Protein AF-A0A944XNW6-F1 (afdb_monomer)

Sequence (189 aa):
MTALGDHGYTPVNCGHIPSPAVALYGFTQNIPSMMVTGSHIPDDRNGIKFNLPTGEILKVDELAIHRQSVSLPEDKFNNTGTLTGLVEVPNVSNDAHDLYVDRFVNFFPPACLSGKTIGLYEHSSVSRDCLKLILERLGASVISLGRSDQFISVDTEAIRPEDIQLAKDWAIEFDFDCIISTDGDGDRP

pLDDT: mean 94.53, std 5.13, range [72.25, 98.75]

Secondary structure (DSSP, 8-state):
-HHHHHTT----B--S--HHHHHHHHHHHT--EEEE--TTS-TT---EEEEETTEEPPHHHHHHHHT---PPPTTSB-TTSPBPS---PPPBPSHHHHHHHHHHHTTSPTTTTTT-EEEEEEET-TTHHHHHHHHHHTT-EEEEEEE-SS-----TTS--HHHHHHHHHHHHHS--SEEE---SSSS--

Nearest PDB structures (foldseek):
  4hjh-assembly1_A  TM=9.233E-01  e=6.158E-17  Brucella melitensis bv. 1 str. 16M
  4hjh-assembly2_B  TM=9.222E-01  e=9.096E-17  Brucella melitensis bv. 1 str. 16M
  7olh-assembly1_B  TM=7.650E-01  e=2.721E-06  Bacillus subtilis subsp. subtilis str. 168
  7ojr-assembly1_A  TM=7.632E-01  e=9.360E-06  Bacillus subtilis subsp. subtilis str. 168
  7o5l-assembl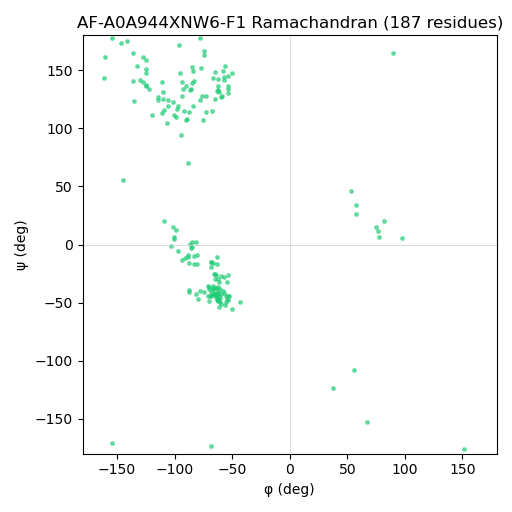y1_A  TM=5.061E-01  e=1.765E-02  Synechocystis sp. PCC 6803 substr. Kazusa

Mean predicted aligned error: 4.0 Å

Structure (mmCIF, N/CA/C/O backbone):
data_AF-A0A944XNW6-F1
#
_entry.id   AF-A0A944XNW6-F1
#
loop_
_atom_site.group_PDB
_atom_site.id
_atom_site.type_symbol
_atom_site.label_atom_id
_atom_site.label_alt_id
_atom_site.label_comp_id
_atom_site.label_asym_id
_atom_site.label_entity_id
_atom_site.label_seq_id
_atom_site.pdbx_PDB_ins_code
_atom_site.Cartn_x
_atom_site.Cartn_y
_atom_site.Cartn_z
_atom_site.occupancy
_atom_site.B_iso_or_equiv
_atom_site.auth_seq_id
_atom_site.auth_comp_id
_atom_site.auth_asym_id
_atom_site.auth_atom_id
_atom_site.pdbx_PDB_model_num
ATOM 1 N N . MET A 1 1 ? 7.183 4.589 -16.066 1.00 72.25 1 MET A N 1
ATOM 2 C CA . MET A 1 1 ? 6.413 4.275 -17.293 1.00 72.25 1 MET A CA 1
ATOM 3 C C . MET A 1 1 ? 7.278 4.302 -18.544 1.00 72.25 1 MET A C 1
ATOM 5 O O . MET A 1 1 ? 7.302 3.302 -19.243 1.00 72.25 1 MET A O 1
ATOM 9 N N . THR A 1 2 ? 8.054 5.364 -18.782 1.00 82.75 2 THR A N 1
ATOM 10 C CA . THR A 1 2 ? 8.911 5.524 -19.975 1.00 82.75 2 THR A CA 1
ATOM 11 C C . THR A 1 2 ? 9.818 4.326 -20.264 1.00 82.75 2 THR A C 1
ATOM 13 O O . THR A 1 2 ? 9.707 3.729 -21.326 1.00 82.75 2 THR A O 1
ATOM 16 N N . ALA A 1 3 ? 10.639 3.900 -19.296 1.00 87.75 3 ALA A N 1
ATOM 17 C CA . ALA A 1 3 ? 11.575 2.790 -19.498 1.00 87.75 3 ALA A CA 1
ATOM 18 C C . ALA A 1 3 ? 10.885 1.456 -19.845 1.00 87.75 3 ALA A C 1
ATOM 20 O O . ALA A 1 3 ? 11.437 0.664 -20.602 1.00 87.75 3 ALA A O 1
ATOM 21 N N . LEU A 1 4 ? 9.678 1.220 -19.315 1.00 89.56 4 LEU A N 1
ATOM 22 C CA . LEU A 1 4 ? 8.888 0.024 -19.616 1.00 89.56 4 LEU A CA 1
ATOM 23 C C . LEU A 1 4 ? 8.376 0.069 -21.061 1.00 89.56 4 LEU A C 1
ATOM 25 O O . LEU A 1 4 ? 8.582 -0.888 -21.803 1.00 89.56 4 LEU A O 1
ATOM 29 N N . GLY A 1 5 ? 7.792 1.199 -21.476 1.00 87.12 5 GLY A N 1
ATOM 30 C CA . GLY A 1 5 ? 7.311 1.395 -22.847 1.00 87.12 5 GLY A CA 1
ATOM 31 C C . GLY A 1 5 ? 8.429 1.321 -23.890 1.00 87.12 5 GLY A C 1
ATOM 32 O O . GLY A 1 5 ? 8.263 0.669 -24.917 1.00 87.12 5 GLY A O 1
ATOM 33 N N . ASP A 1 6 ? 9.598 1.892 -23.590 1.00 86.81 6 ASP A N 1
ATOM 34 C CA . ASP A 1 6 ? 10.785 1.835 -24.458 1.00 86.81 6 ASP A CA 1
ATOM 35 C C . ASP A 1 6 ? 11.269 0.399 -24.724 1.00 86.81 6 ASP A C 1
ATOM 37 O O . ASP A 1 6 ? 11.858 0.127 -25.768 1.00 86.81 6 ASP A O 1
ATOM 41 N N . HIS A 1 7 ? 11.004 -0.524 -23.796 1.00 88.81 7 HIS A N 1
ATOM 42 C CA . HIS A 1 7 ? 11.337 -1.946 -23.920 1.00 88.81 7 HIS A CA 1
ATOM 43 C C . HIS A 1 7 ? 10.143 -2.805 -24.374 1.00 88.81 7 HIS A C 1
ATOM 45 O O . HIS A 1 7 ? 10.208 -4.032 -24.312 1.00 88.81 7 HIS A O 1
ATOM 51 N N . GLY A 1 8 ? 9.051 -2.185 -24.835 1.00 92.44 8 GLY A N 1
ATOM 52 C CA . GLY A 1 8 ? 7.871 -2.884 -25.348 1.00 92.44 8 GLY A CA 1
ATOM 53 C C . GLY A 1 8 ? 6.960 -3.487 -24.275 1.00 92.44 8 GLY A C 1
ATOM 54 O O . GLY A 1 8 ? 6.068 -4.268 -24.607 1.00 92.44 8 GLY A O 1
ATOM 55 N N . TYR A 1 9 ? 7.150 -3.140 -23.000 1.00 93.88 9 TYR A N 1
ATOM 56 C CA . TYR A 1 9 ? 6.247 -3.551 -21.926 1.00 93.88 9 TYR A CA 1
ATOM 57 C C . TYR A 1 9 ? 5.042 -2.614 -21.825 1.00 93.88 9 TYR A C 1
ATOM 59 O O . TYR A 1 9 ? 5.139 -1.412 -22.069 1.00 93.88 9 TYR A O 1
ATOM 67 N N . THR A 1 10 ? 3.904 -3.161 -21.392 1.00 93.81 10 THR A N 1
ATOM 68 C CA . THR A 1 10 ? 2.698 -2.382 -21.080 1.00 93.81 10 THR A CA 1
ATOM 69 C C . THR A 1 10 ? 2.600 -2.198 -19.569 1.00 93.81 10 THR A C 1
ATOM 71 O O . THR A 1 10 ? 2.400 -3.183 -18.857 1.00 93.81 10 THR A O 1
ATOM 74 N N . PRO A 1 11 ? 2.770 -0.975 -19.049 1.00 94.31 11 PRO A N 1
ATOM 75 C CA . PRO A 1 11 ? 2.769 -0.774 -17.615 1.00 94.31 11 PRO A CA 1
ATOM 76 C C . PRO A 1 11 ? 1.342 -0.618 -17.067 1.00 94.31 11 PRO A C 1
ATOM 78 O O . PRO A 1 11 ? 0.514 0.079 -17.652 1.00 94.31 11 PRO A O 1
ATOM 81 N N . VAL A 1 12 ? 1.075 -1.227 -15.911 1.00 96.00 12 VAL A N 1
ATOM 82 C CA . VAL A 1 12 ? -0.178 -1.060 -15.158 1.00 96.00 12 VAL A CA 1
ATOM 83 C C . VAL A 1 12 ? 0.081 -0.091 -14.010 1.00 96.00 12 VAL A C 1
ATOM 85 O O . VAL A 1 12 ? 0.980 -0.311 -13.201 1.00 96.00 12 VAL A O 1
ATOM 88 N N . ASN A 1 13 ? -0.674 1.006 -13.957 1.00 96.75 13 ASN A N 1
ATOM 89 C CA . ASN A 1 13 ? -0.583 1.973 -12.869 1.00 96.75 13 ASN A CA 1
ATOM 90 C C . ASN A 1 13 ? -1.545 1.575 -11.744 1.00 96.75 13 ASN A C 1
ATOM 92 O O . ASN A 1 13 ? -2.751 1.730 -11.902 1.00 96.75 13 ASN A O 1
ATOM 96 N N . CYS A 1 14 ? -1.027 1.093 -10.616 1.00 97.12 14 CYS A N 1
ATOM 97 C CA . CYS A 1 14 ? -1.847 0.694 -9.466 1.00 97.12 14 CYS A CA 1
ATOM 98 C C . CYS A 1 14 ? -2.172 1.852 -8.499 1.00 97.12 14 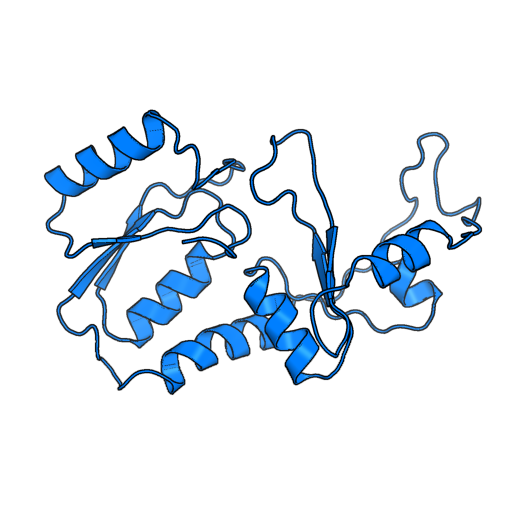CYS A C 1
ATOM 100 O O . CYS A 1 14 ? -2.835 1.632 -7.490 1.00 97.12 14 CYS A O 1
ATOM 102 N N . GLY A 1 15 ? -1.709 3.077 -8.777 1.00 96.12 15 GLY A N 1
ATOM 103 C CA . GLY A 1 15 ? -1.926 4.233 -7.903 1.00 96.12 15 GLY A CA 1
ATOM 104 C C . GLY A 1 15 ? -1.194 4.134 -6.558 1.00 96.12 15 GLY A C 1
ATOM 105 O O . GLY A 1 15 ? -0.140 3.509 -6.455 1.00 96.12 15 GLY A O 1
ATOM 106 N N . HIS A 1 16 ? -1.745 4.786 -5.530 1.00 95.81 16 HIS A N 1
ATOM 107 C CA . HIS A 1 16 ? -1.212 4.762 -4.164 1.00 95.81 16 HIS A CA 1
ATOM 108 C C . HIS A 1 16 ? -1.907 3.666 -3.353 1.00 95.81 16 HIS A C 1
ATOM 110 O O . HIS A 1 16 ? -2.980 3.891 -2.796 1.00 95.81 16 HIS A O 1
ATOM 116 N N . ILE A 1 17 ? -1.297 2.484 -3.313 1.00 97.62 17 ILE A N 1
ATOM 117 C CA . ILE A 1 17 ? -1.780 1.320 -2.562 1.00 97.62 17 ILE A CA 1
ATOM 118 C C . ILE A 1 17 ? -0.608 0.645 -1.830 1.00 97.62 17 ILE A C 1
ATOM 120 O O . ILE A 1 17 ? 0.547 0.918 -2.171 1.00 97.62 17 ILE A O 1
ATOM 124 N N . PRO A 1 18 ? -0.866 -0.243 -0.853 1.00 98.00 18 PRO A N 1
ATOM 125 C CA . PRO A 1 18 ? 0.192 -0.935 -0.117 1.00 98.00 18 PRO A CA 1
ATOM 126 C C . PRO A 1 18 ? 1.150 -1.723 -1.011 1.00 98.00 18 PRO A C 1
ATOM 128 O O . PRO A 1 18 ? 0.724 -2.387 -1.959 1.00 98.00 18 PRO A O 1
ATOM 131 N N . SER A 1 19 ? 2.432 -1.749 -0.645 1.00 97.88 19 SER A N 1
ATOM 132 C CA . SER A 1 19 ? 3.446 -2.650 -1.211 1.00 97.88 19 SER A CA 1
ATOM 133 C C . SER A 1 19 ? 2.951 -4.092 -1.388 1.00 97.88 19 SER A C 1
ATOM 135 O O . SER A 1 19 ? 3.073 -4.629 -2.497 1.00 97.88 19 SER A O 1
ATOM 137 N N . PRO A 1 20 ? 2.334 -4.736 -0.371 1.00 97.69 20 PRO A N 1
ATOM 138 C CA . PRO A 1 20 ? 1.806 -6.089 -0.534 1.00 97.69 20 PRO A CA 1
ATOM 139 C C . PRO A 1 20 ? 0.636 -6.184 -1.526 1.00 97.69 20 PRO A C 1
ATOM 141 O O . PRO A 1 20 ? 0.447 -7.246 -2.115 1.00 97.69 20 PRO A O 1
ATOM 144 N N . ALA A 1 21 ? -0.127 -5.111 -1.762 1.00 98.31 21 ALA A N 1
ATOM 145 C CA . ALA A 1 21 ? -1.195 -5.092 -2.765 1.00 98.31 21 ALA A CA 1
ATOM 146 C C . ALA A 1 21 ? -0.625 -5.110 -4.193 1.00 98.31 21 ALA A C 1
ATOM 148 O O . ALA A 1 21 ? -1.067 -5.898 -5.032 1.00 98.31 21 ALA A O 1
ATOM 149 N N . VAL A 1 22 ? 0.415 -4.306 -4.447 1.00 98.25 22 VAL A N 1
ATOM 150 C CA . VAL A 1 22 ? 1.146 -4.300 -5.727 1.00 98.25 22 VAL A CA 1
ATOM 151 C C . VAL A 1 22 ? 1.775 -5.669 -5.999 1.00 98.25 22 VAL A C 1
ATOM 153 O O . VAL A 1 22 ? 1.625 -6.213 -7.095 1.00 98.25 22 VAL A O 1
ATOM 156 N N . ALA A 1 23 ? 2.433 -6.251 -4.991 1.00 98.19 23 ALA A N 1
ATOM 157 C CA . ALA A 1 23 ? 3.052 -7.570 -5.094 1.00 98.19 23 ALA A CA 1
ATOM 158 C C . ALA A 1 23 ? 2.015 -8.674 -5.353 1.00 98.19 23 ALA A C 1
ATOM 160 O O . ALA A 1 23 ? 2.172 -9.464 -6.283 1.00 98.19 23 ALA A O 1
ATOM 161 N N . LEU A 1 24 ? 0.919 -8.693 -4.581 1.00 98.19 24 LEU A N 1
ATOM 162 C CA . LEU A 1 24 ? -0.176 -9.652 -4.746 1.00 98.19 24 LEU A CA 1
ATOM 163 C C . LEU A 1 24 ? -0.741 -9.620 -6.167 1.00 98.19 24 LEU A C 1
ATOM 165 O O . LEU A 1 24 ? -0.965 -10.680 -6.756 1.00 98.19 24 LEU A O 1
ATOM 169 N N . TYR A 1 25 ? -0.959 -8.426 -6.718 1.00 98.44 25 TYR A N 1
ATOM 170 C CA . TYR A 1 25 ? -1.439 -8.277 -8.086 1.00 98.44 25 TYR A CA 1
ATOM 171 C C . TYR A 1 25 ? -0.431 -8.829 -9.100 1.00 98.44 25 TYR A C 1
ATOM 173 O O . TYR A 1 25 ? -0.812 -9.629 -9.954 1.00 98.44 25 TYR A O 1
ATOM 181 N N . GLY A 1 26 ? 0.857 -8.494 -8.957 1.00 98.25 26 GLY A N 1
ATOM 182 C CA . GLY A 1 26 ? 1.930 -9.033 -9.799 1.00 98.25 26 GLY A CA 1
ATOM 183 C C . GLY A 1 26 ? 1.974 -10.563 -9.800 1.00 98.25 26 GLY A C 1
ATOM 184 O O . GLY A 1 26 ? 1.932 -11.184 -10.862 1.00 98.25 26 GLY A O 1
ATOM 185 N N . PHE A 1 27 ? 1.956 -11.180 -8.615 1.00 98.19 27 PHE A N 1
ATOM 186 C CA . PHE A 1 27 ? 1.946 -12.639 -8.469 1.00 98.19 27 PHE A CA 1
ATOM 187 C C . PHE A 1 27 ? 0.689 -13.273 -9.071 1.00 98.19 27 PHE A C 1
ATOM 189 O O . PHE A 1 27 ? 0.774 -14.280 -9.768 1.00 98.19 27 PHE A O 1
ATOM 196 N N . THR A 1 28 ? -0.480 -12.667 -8.847 1.00 98.00 28 THR A N 1
ATOM 197 C CA . THR A 1 28 ? -1.764 -13.186 -9.347 1.00 98.00 28 THR A CA 1
ATOM 198 C C . THR A 1 28 ? -1.843 -13.133 -10.870 1.00 98.00 28 THR A C 1
ATOM 200 O O . THR A 1 28 ? -2.350 -14.063 -11.492 1.00 98.00 28 THR A O 1
ATOM 203 N N . GLN A 1 29 ? -1.317 -12.068 -11.479 1.00 97.88 29 GLN A N 1
ATOM 204 C CA . GLN A 1 29 ? -1.272 -11.905 -12.935 1.00 97.88 29 GLN A CA 1
ATOM 205 C C . GLN A 1 29 ? -0.045 -12.571 -13.578 1.00 97.88 29 GLN A C 1
ATOM 207 O O . GLN A 1 29 ? 0.081 -12.565 -14.802 1.00 97.88 29 GLN A O 1
ATOM 212 N N . ASN A 1 30 ? 0.856 -13.154 -12.777 1.00 97.62 30 ASN A N 1
ATOM 213 C CA . ASN A 1 30 ? 2.131 -13.715 -13.219 1.00 97.62 30 ASN A CA 1
ATOM 214 C C . ASN A 1 30 ? 2.974 -12.707 -14.037 1.00 97.62 30 ASN A C 1
ATOM 216 O O . ASN A 1 30 ? 3.529 -13.035 -15.089 1.00 97.62 30 ASN A O 1
ATOM 220 N N . ILE A 1 31 ? 3.070 -11.469 -13.542 1.00 97.62 31 ILE A N 1
ATOM 221 C CA . ILE A 1 31 ? 3.864 -10.373 -14.119 1.00 97.62 31 ILE A CA 1
ATOM 222 C C . ILE A 1 31 ? 4.835 -9.801 -13.072 1.00 97.62 31 ILE A C 1
ATOM 224 O O . ILE A 1 31 ? 4.542 -9.846 -11.876 1.00 97.62 31 ILE A O 1
ATOM 228 N N . PRO A 1 32 ? 5.993 -9.248 -13.481 1.00 97.69 32 PRO A N 1
ATOM 229 C CA . PRO A 1 32 ? 6.858 -8.534 -12.551 1.00 97.69 32 PRO A CA 1
ATOM 230 C C . PRO A 1 32 ? 6.154 -7.276 -12.031 1.00 97.69 32 PRO A C 1
ATOM 232 O O . PRO A 1 32 ? 5.386 -6.634 -12.749 1.00 97.69 32 PRO A O 1
ATOM 235 N N . SER A 1 33 ? 6.454 -6.896 -10.793 1.00 97.88 33 SER A N 1
ATOM 236 C CA . SER A 1 33 ? 5.903 -5.687 -10.176 1.00 97.88 33 SER A CA 1
ATOM 237 C C . SER A 1 33 ? 7.005 -4.877 -9.508 1.00 97.88 33 SER A C 1
ATOM 239 O O . SER A 1 33 ? 8.009 -5.437 -9.067 1.00 97.88 33 SER A O 1
ATOM 241 N N . MET A 1 34 ? 6.806 -3.570 -9.398 1.00 96.94 34 MET A N 1
ATOM 242 C CA . MET A 1 34 ? 7.706 -2.688 -8.667 1.00 96.94 34 MET A CA 1
ATOM 243 C C . MET A 1 34 ? 6.901 -1.711 -7.819 1.00 96.94 34 MET A C 1
ATOM 245 O O . MET A 1 34 ? 5.883 -1.193 -8.275 1.00 96.94 34 MET A O 1
ATOM 249 N N . MET A 1 35 ? 7.380 -1.438 -6.612 1.00 97.50 35 MET A N 1
ATOM 250 C CA . MET A 1 35 ? 6.836 -0.412 -5.731 1.00 97.50 35 MET A CA 1
ATOM 251 C C . MET A 1 35 ? 7.880 0.682 -5.545 1.00 97.50 35 MET A C 1
ATOM 253 O O . MET A 1 35 ? 9.014 0.394 -5.168 1.00 97.50 35 MET A O 1
ATOM 257 N N . VAL A 1 36 ? 7.500 1.932 -5.801 1.00 96.38 36 VAL A N 1
ATOM 258 C CA . VAL A 1 36 ? 8.360 3.094 -5.550 1.00 96.38 36 VAL A CA 1
ATOM 259 C C . VAL A 1 36 ? 8.095 3.569 -4.129 1.00 96.38 36 VAL A C 1
ATOM 261 O O . VAL A 1 36 ? 7.028 4.107 -3.849 1.00 96.38 36 VAL A O 1
ATOM 264 N N . THR A 1 37 ? 9.039 3.321 -3.225 1.00 95.62 37 THR A N 1
ATOM 265 C CA . THR A 1 37 ? 8.901 3.673 -1.813 1.00 95.62 37 THR A CA 1
ATOM 266 C C . THR A 1 37 ? 10.244 3.700 -1.088 1.00 95.62 37 THR A C 1
ATOM 268 O O . THR A 1 37 ? 11.116 2.862 -1.330 1.00 95.62 37 THR A O 1
ATOM 271 N N . GLY A 1 38 ? 10.389 4.645 -0.155 1.00 90.75 38 GLY A N 1
ATOM 272 C CA . GLY A 1 38 ? 11.439 4.638 0.863 1.00 90.75 38 GLY A CA 1
ATOM 273 C C . GLY A 1 38 ? 11.102 3.774 2.087 1.00 90.75 38 GLY A C 1
ATOM 274 O O . GLY A 1 38 ? 11.985 3.509 2.898 1.00 90.75 38 GLY A O 1
ATOM 275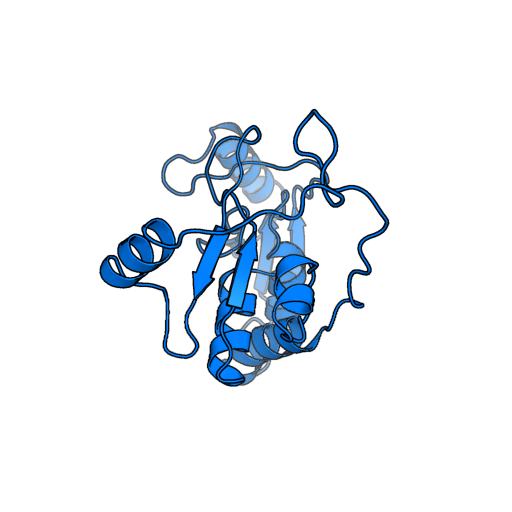 N N . SER A 1 39 ? 9.861 3.293 2.216 1.00 90.38 39 SER A N 1
ATOM 276 C CA . SER A 1 39 ? 9.356 2.575 3.395 1.00 90.38 39 SER A CA 1
ATOM 277 C C . SER A 1 39 ? 9.535 3.411 4.673 1.00 90.38 39 SER A C 1
ATOM 279 O O . SER A 1 39 ? 8.871 4.437 4.813 1.00 90.38 39 SER A O 1
ATOM 281 N N . HIS A 1 40 ? 10.463 3.039 5.552 1.00 88.44 40 HIS A N 1
ATOM 282 C CA . HIS A 1 40 ? 10.747 3.699 6.834 1.00 88.44 40 HIS A CA 1
ATOM 283 C C . HIS A 1 40 ? 11.974 4.634 6.807 1.00 88.44 40 HIS A C 1
ATOM 285 O O . HIS A 1 40 ? 12.393 5.136 7.847 1.00 88.44 40 HIS A O 1
ATOM 291 N N . ILE A 1 41 ? 12.618 4.848 5.652 1.00 85.19 41 ILE A N 1
ATOM 292 C CA . ILE A 1 41 ? 13.810 5.714 5.581 1.00 85.19 41 ILE A CA 1
ATOM 293 C C . ILE A 1 41 ? 13.431 7.211 5.687 1.00 85.19 41 ILE A C 1
ATOM 295 O O . ILE A 1 41 ? 12.251 7.557 5.566 1.00 85.19 41 ILE A O 1
ATOM 299 N N . PRO A 1 42 ? 14.407 8.115 5.917 1.00 84.88 42 PRO A N 1
ATOM 300 C CA . PRO A 1 42 ? 14.155 9.557 5.949 1.00 84.88 42 PRO A CA 1
ATOM 301 C C . PRO A 1 42 ? 13.495 10.103 4.671 1.00 84.88 42 PRO A C 1
ATOM 303 O O . PRO A 1 42 ? 13.671 9.554 3.584 1.00 84.88 42 PRO A O 1
ATOM 306 N N . ASP A 1 43 ? 12.759 11.206 4.812 1.00 85.44 43 ASP A N 1
ATOM 307 C CA . ASP A 1 43 ? 11.928 11.826 3.765 1.00 85.44 43 ASP A CA 1
ATOM 308 C C . ASP A 1 43 ? 12.719 12.452 2.600 1.00 85.44 43 ASP A C 1
ATOM 310 O O . ASP A 1 43 ? 12.164 12.697 1.528 1.00 85.44 43 ASP A O 1
ATOM 314 N N . ASP A 1 44 ? 14.027 12.651 2.773 1.00 87.69 44 ASP A N 1
ATOM 315 C CA . ASP A 1 44 ? 14.964 13.096 1.740 1.00 87.69 44 ASP A CA 1
ATOM 316 C C . ASP A 1 44 ? 15.451 11.957 0.821 1.00 87.69 44 ASP A C 1
ATOM 318 O O . ASP A 1 44 ? 16.271 12.176 -0.078 1.00 87.69 44 ASP A O 1
ATOM 322 N N . ARG A 1 45 ? 14.951 10.730 1.024 1.00 89.69 45 ARG A N 1
ATOM 323 C CA . ARG A 1 45 ? 15.316 9.527 0.265 1.00 89.69 45 ARG A CA 1
ATOM 324 C C . ARG A 1 45 ? 14.090 8.806 -0.286 1.00 89.69 45 ARG A C 1
ATOM 326 O O . ARG A 1 45 ? 12.963 8.972 0.162 1.00 89.69 45 ARG A O 1
ATOM 333 N N . ASN A 1 46 ? 14.333 7.953 -1.276 1.00 93.50 46 ASN A N 1
ATOM 334 C CA . ASN A 1 46 ? 13.330 7.058 -1.843 1.00 93.50 46 ASN A CA 1
ATOM 335 C C . ASN A 1 46 ? 14.000 5.746 -2.282 1.00 93.50 46 ASN A C 1
ATOM 337 O O . ASN A 1 46 ? 15.227 5.620 -2.248 1.00 93.50 46 ASN A O 1
ATOM 341 N N . GLY A 1 47 ? 13.205 4.771 -2.700 1.00 94.31 47 GLY A N 1
ATOM 342 C CA . GLY A 1 47 ? 13.670 3.457 -3.110 1.00 94.31 47 GLY A CA 1
ATOM 343 C C . GLY A 1 47 ? 12.714 2.786 -4.084 1.00 94.31 47 GLY A C 1
ATOM 344 O O . GLY A 1 47 ? 11.670 3.324 -4.458 1.00 94.31 47 GLY A O 1
ATOM 345 N N . ILE A 1 48 ? 13.107 1.597 -4.529 1.00 95.62 48 ILE A N 1
ATOM 346 C CA . ILE A 1 48 ? 12.279 0.740 -5.369 1.00 95.62 48 ILE A CA 1
ATOM 347 C C . ILE A 1 48 ? 12.372 -0.681 -4.822 1.00 95.62 48 ILE A C 1
ATOM 349 O O . ILE A 1 48 ? 13.468 -1.233 -4.722 1.00 95.62 48 ILE A O 1
ATOM 353 N N . LYS A 1 49 ? 11.224 -1.274 -4.495 1.00 96.31 49 LYS A N 1
ATOM 354 C CA . LYS A 1 49 ? 11.091 -2.705 -4.196 1.00 96.31 49 LYS A CA 1
ATOM 355 C C . LYS A 1 49 ? 10.698 -3.422 -5.490 1.00 96.31 49 LYS A C 1
ATOM 357 O O . LYS A 1 49 ? 9.752 -2.998 -6.155 1.00 96.31 49 LYS A O 1
ATOM 362 N N . PHE A 1 50 ? 11.421 -4.474 -5.866 1.00 97.06 50 PHE A N 1
ATOM 363 C CA . PHE A 1 50 ? 11.158 -5.252 -7.081 1.00 97.06 50 PHE A CA 1
ATOM 364 C C . PHE A 1 50 ? 10.650 -6.648 -6.730 1.00 97.06 50 PHE A C 1
ATOM 366 O O . PHE A 1 50 ? 11.203 -7.308 -5.855 1.00 97.06 50 PHE A O 1
ATOM 373 N N . ASN A 1 51 ? 9.669 -7.123 -7.492 1.00 98.00 51 ASN A N 1
ATOM 374 C CA . ASN A 1 51 ? 9.207 -8.503 -7.445 1.00 98.00 51 ASN A CA 1
ATOM 375 C C . ASN A 1 51 ? 9.263 -9.124 -8.840 1.00 98.00 51 ASN A C 1
ATOM 377 O O . ASN A 1 51 ? 8.837 -8.520 -9.830 1.00 98.00 51 ASN A O 1
ATOM 381 N N . LEU A 1 52 ? 9.747 -10.359 -8.898 1.00 97.50 52 LEU A N 1
ATOM 382 C CA . LEU A 1 52 ? 9.558 -11.258 -10.029 1.00 97.50 52 LEU A CA 1
ATOM 383 C C . LEU A 1 52 ? 8.113 -11.792 -10.023 1.00 97.50 52 LEU A C 1
ATOM 385 O O . LEU A 1 52 ? 7.464 -11.778 -8.977 1.00 97.50 52 LEU A O 1
ATOM 389 N N . PRO A 1 53 ? 7.616 -12.360 -11.139 1.00 96.94 53 PRO A N 1
ATOM 390 C CA . PRO A 1 53 ? 6.323 -13.054 -11.146 1.00 96.94 53 PRO A CA 1
ATOM 391 C C . PRO A 1 53 ? 6.193 -14.145 -10.070 1.00 96.94 53 PRO A C 1
ATOM 393 O O . PRO A 1 53 ? 5.094 -14.469 -9.633 1.00 96.94 53 PRO A O 1
ATOM 396 N N . THR A 1 54 ? 7.322 -14.716 -9.642 1.00 95.12 54 THR A N 1
ATOM 397 C CA . THR A 1 54 ? 7.396 -15.839 -8.701 1.00 95.12 54 THR A CA 1
ATOM 398 C C . THR A 1 54 ? 7.640 -15.436 -7.245 1.00 95.12 54 THR A C 1
ATOM 400 O O . THR A 1 54 ? 7.665 -16.319 -6.391 1.00 95.12 54 THR A O 1
ATOM 403 N N . GLY A 1 55 ? 7.874 -14.156 -6.942 1.00 95.00 55 GLY A N 1
ATOM 404 C CA . GLY A 1 55 ? 8.208 -13.706 -5.587 1.00 95.00 55 GLY A CA 1
ATOM 405 C C . GLY A 1 55 ? 9.080 -12.453 -5.551 1.00 95.00 55 GLY A C 1
ATOM 406 O O . GLY A 1 55 ? 9.396 -11.868 -6.587 1.00 95.00 55 GLY A O 1
ATOM 407 N N . GLU A 1 56 ? 9.490 -12.051 -4.350 1.00 95.25 56 GLU A N 1
ATOM 408 C CA . GLU A 1 56 ? 10.501 -11.004 -4.167 1.00 95.25 56 GLU A CA 1
ATOM 409 C C . GLU A 1 56 ? 11.816 -11.375 -4.864 1.00 95.25 56 GLU A C 1
ATOM 411 O O . GLU A 1 56 ? 12.168 -12.555 -4.981 1.00 95.25 56 GLU A O 1
ATOM 416 N N . ILE A 1 57 ? 12.553 -10.361 -5.324 1.00 96.62 57 ILE A N 1
ATOM 417 C CA . ILE A 1 57 ? 13.902 -10.585 -5.847 1.00 96.62 57 ILE A CA 1
ATOM 418 C C . ILE A 1 57 ? 14.822 -11.135 -4.751 1.00 96.62 57 ILE A C 1
ATOM 420 O O . ILE A 1 57 ? 14.766 -10.727 -3.591 1.00 96.62 57 ILE A O 1
ATOM 424 N N . LEU A 1 58 ? 15.714 -12.046 -5.124 1.00 96.69 58 LEU A N 1
ATOM 425 C CA . LEU A 1 58 ? 16.745 -12.564 -4.234 1.00 96.69 58 LEU A CA 1
ATOM 426 C C . LEU A 1 58 ? 18.063 -11.810 -4.437 1.00 96.69 58 LEU A C 1
ATOM 428 O O . LEU A 1 58 ? 18.261 -11.072 -5.403 1.00 96.69 58 LEU A O 1
ATOM 432 N N . LYS A 1 59 ? 19.046 -12.065 -3.565 1.00 95.88 59 LYS A N 1
ATOM 433 C CA . LYS A 1 59 ? 20.385 -11.453 -3.677 1.00 95.88 59 LYS A CA 1
ATOM 434 C C . LYS A 1 59 ? 21.083 -11.720 -5.010 1.00 95.88 59 LYS A C 1
ATOM 436 O O . LYS A 1 59 ? 21.893 -10.909 -5.452 1.00 95.88 59 LYS A O 1
ATOM 441 N N . VAL A 1 60 ? 20.776 -12.838 -5.664 1.00 96.69 60 VAL A N 1
ATOM 442 C CA . VAL A 1 60 ? 21.333 -13.155 -6.987 1.00 96.69 60 VAL A CA 1
ATOM 443 C C . VAL A 1 60 ? 20.757 -12.229 -8.062 1.00 96.69 60 VAL A C 1
ATOM 445 O O . VAL A 1 60 ? 21.487 -11.812 -8.959 1.00 96.69 60 VAL A O 1
ATOM 448 N N . ASP A 1 61 ? 19.479 -11.872 -7.933 1.00 96.69 61 ASP A N 1
ATOM 449 C CA . ASP A 1 61 ? 18.761 -10.999 -8.856 1.00 96.69 61 ASP A CA 1
ATOM 450 C C . ASP A 1 61 ? 19.205 -9.547 -8.667 1.00 96.69 61 ASP A C 1
ATOM 452 O O . ASP A 1 61 ? 19.469 -8.863 -9.651 1.00 96.69 61 ASP A O 1
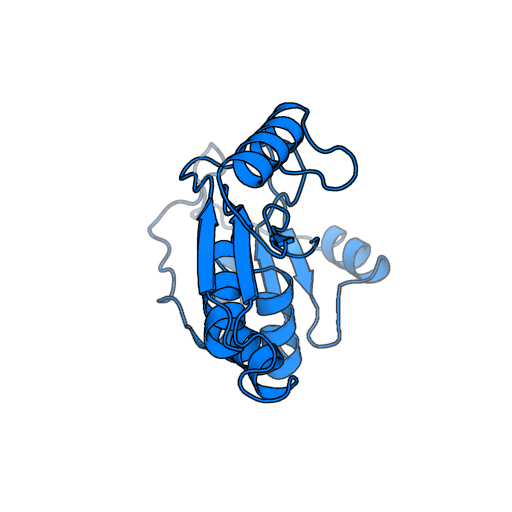ATOM 456 N N . GLU A 1 62 ? 19.405 -9.098 -7.419 1.00 96.31 62 GLU A N 1
ATOM 457 C CA . GLU A 1 62 ? 20.007 -7.787 -7.120 1.00 96.31 62 GLU A CA 1
ATOM 458 C C . GLU A 1 62 ? 21.356 -7.617 -7.838 1.00 96.31 62 GLU A C 1
ATOM 460 O O . GLU A 1 62 ? 21.600 -6.614 -8.512 1.00 96.31 62 GLU A O 1
ATOM 465 N N . LEU A 1 63 ? 22.227 -8.629 -7.747 1.00 96.12 63 LEU A N 1
ATOM 466 C CA . LEU A 1 63 ? 23.517 -8.629 -8.438 1.00 96.12 63 LEU A CA 1
ATOM 467 C C . LEU A 1 63 ? 23.355 -8.641 -9.963 1.00 96.12 63 LEU A C 1
ATOM 469 O O . LEU A 1 63 ? 24.147 -8.011 -10.665 1.00 96.12 63 LEU A O 1
ATOM 473 N N . ALA A 1 64 ? 22.360 -9.358 -10.488 1.00 95.94 64 ALA A N 1
ATOM 474 C CA . ALA A 1 64 ? 22.085 -9.416 -11.920 1.00 95.94 64 ALA A CA 1
ATOM 475 C C . ALA A 1 64 ? 21.572 -8.074 -12.466 1.00 95.94 64 ALA A C 1
ATOM 477 O O . ALA A 1 64 ? 22.026 -7.650 -13.531 1.00 95.94 64 ALA A O 1
ATOM 478 N N . ILE A 1 65 ? 20.698 -7.388 -11.720 1.00 94.56 65 ILE A N 1
ATOM 479 C CA . ILE A 1 65 ? 20.214 -6.033 -12.018 1.00 94.56 65 ILE A CA 1
ATOM 480 C C . ILE A 1 65 ? 21.387 -5.049 -11.988 1.00 94.56 65 ILE A C 1
ATOM 482 O O . ILE A 1 65 ? 21.587 -4.307 -12.945 1.00 94.56 65 ILE A O 1
ATOM 486 N N . HIS A 1 66 ? 22.225 -5.093 -10.947 1.00 94.31 66 HIS A N 1
ATOM 487 C CA . HIS A 1 66 ? 23.382 -4.198 -10.813 1.00 94.31 66 HIS A CA 1
ATOM 488 C C . HIS A 1 66 ? 24.413 -4.370 -11.942 1.00 94.31 66 HIS A C 1
ATOM 490 O O . HIS A 1 66 ? 25.141 -3.440 -12.284 1.00 94.31 66 HIS A O 1
ATOM 496 N N . ARG A 1 67 ? 24.526 -5.569 -12.519 1.00 96.12 67 ARG A N 1
ATOM 497 C CA . ARG A 1 67 ? 25.456 -5.847 -13.625 1.00 96.12 67 ARG A CA 1
ATOM 498 C C . ARG A 1 67 ? 24.934 -5.403 -14.990 1.00 96.12 67 ARG A C 1
ATOM 500 O O . ARG A 1 67 ? 25.699 -5.470 -15.952 1.00 96.12 67 ARG A O 1
ATOM 507 N N . GLN A 1 68 ? 23.671 -4.986 -15.103 1.00 93.69 68 GLN A N 1
ATOM 508 C CA . GLN A 1 68 ? 23.136 -4.499 -16.371 1.00 93.69 68 GLN A CA 1
ATOM 509 C C . GLN A 1 68 ? 23.876 -3.232 -16.807 1.00 93.69 68 GLN A C 1
ATOM 511 O O . GLN A 1 68 ? 24.043 -2.290 -16.035 1.00 93.69 68 GLN A O 1
ATOM 516 N N . SER A 1 69 ? 24.299 -3.200 -18.070 1.00 91.50 69 SER A N 1
ATOM 517 C CA . SER A 1 69 ? 24.783 -1.982 -18.715 1.00 91.50 69 SER A CA 1
ATOM 518 C C . SER A 1 69 ? 23.640 -1.402 -19.535 1.00 91.50 69 SER A C 1
ATOM 520 O O . SER A 1 69 ? 23.148 -2.050 -20.457 1.00 91.50 69 SER A O 1
ATOM 522 N N . VAL A 1 70 ? 23.191 -0.203 -19.171 1.00 86.19 70 VAL A N 1
ATOM 523 C CA . VAL A 1 70 ? 22.074 0.477 -19.831 1.00 86.19 70 VAL A CA 1
ATOM 524 C C . VAL A 1 70 ? 22.621 1.667 -20.608 1.00 86.19 70 VAL A C 1
ATOM 526 O O . VAL A 1 70 ? 23.310 2.516 -20.045 1.00 86.19 70 VAL A O 1
ATOM 529 N N . SER A 1 71 ? 22.319 1.730 -21.904 1.00 85.38 71 SER A N 1
ATOM 530 C CA . SER A 1 71 ? 22.567 2.926 -22.711 1.00 85.38 71 SER A CA 1
ATOM 531 C C . SER A 1 71 ? 21.392 3.882 -22.530 1.00 85.38 71 SER A C 1
ATOM 533 O O . SER A 1 71 ? 20.247 3.521 -22.802 1.00 85.38 71 SER A O 1
ATOM 535 N N . LEU A 1 72 ? 21.668 5.079 -22.016 1.00 81.62 72 LEU A N 1
ATOM 536 C CA . LEU A 1 72 ? 20.654 6.110 -21.827 1.00 81.62 72 LEU A CA 1
ATOM 537 C C . LEU A 1 72 ? 20.502 6.928 -23.119 1.00 81.62 72 LEU A C 1
ATOM 539 O O . LEU A 1 72 ? 21.519 7.350 -23.671 1.00 81.62 72 LEU A O 1
ATOM 543 N N . PRO A 1 73 ? 19.272 7.186 -23.596 1.00 82.44 73 PRO A N 1
ATOM 544 C CA . PRO A 1 73 ? 19.056 8.061 -24.746 1.00 82.44 73 PRO A CA 1
ATOM 545 C C . PRO A 1 73 ? 19.477 9.502 -24.425 1.00 82.44 73 PRO A C 1
ATOM 547 O O . PRO A 1 73 ? 18.992 10.079 -23.451 1.00 82.44 73 PRO A O 1
ATOM 550 N N . GLU A 1 74 ? 20.368 10.084 -25.236 1.00 80.38 74 GLU A N 1
ATOM 551 C CA . GLU A 1 74 ? 20.922 11.435 -25.018 1.00 80.38 74 GLU A CA 1
ATOM 552 C C . GLU A 1 74 ? 19.862 12.545 -25.103 1.00 80.38 74 GLU A C 1
ATOM 554 O O . GLU A 1 74 ? 20.007 13.598 -24.491 1.00 80.38 74 GLU A O 1
ATOM 559 N N . ASP A 1 75 ? 18.779 12.312 -25.842 1.00 86.56 75 ASP A N 1
ATOM 560 C CA . ASP A 1 75 ? 17.706 13.272 -26.102 1.00 86.56 75 ASP A CA 1
ATOM 561 C C . ASP A 1 75 ? 16.597 13.266 -25.037 1.00 86.56 75 ASP A C 1
ATOM 563 O O . ASP A 1 75 ? 15.812 14.215 -24.954 1.00 86.56 75 ASP A O 1
ATOM 567 N N . LYS A 1 76 ? 16.543 12.222 -24.199 1.00 86.38 76 LYS A N 1
ATOM 568 C CA . LYS A 1 76 ? 15.501 12.053 -23.173 1.00 86.38 76 LYS A CA 1
ATOM 569 C C . LYS A 1 76 ? 15.821 12.701 -21.839 1.00 86.38 76 LYS A C 1
ATOM 571 O O . LYS A 1 76 ? 14.951 12.725 -20.975 1.00 86.38 76 LYS A O 1
ATOM 576 N N . PHE A 1 77 ? 17.033 13.199 -21.631 1.00 89.62 77 PHE A N 1
ATOM 577 C CA . PHE A 1 77 ? 17.418 13.815 -20.367 1.00 89.62 77 PHE A CA 1
ATOM 578 C C . PHE A 1 77 ? 18.056 15.174 -20.611 1.00 89.62 77 PHE A C 1
ATOM 580 O O . PHE A 1 77 ? 18.801 15.372 -21.565 1.00 89.62 77 PHE A O 1
ATOM 587 N N . ASN A 1 78 ? 17.762 16.133 -19.738 1.00 88.88 78 ASN A N 1
ATOM 588 C CA . ASN A 1 78 ? 18.453 17.414 -19.751 1.00 88.88 78 ASN A CA 1
ATOM 589 C C . ASN A 1 78 ? 19.842 17.285 -19.091 1.00 88.88 78 ASN A C 1
ATOM 591 O O . ASN A 1 78 ? 20.203 16.253 -18.525 1.00 88.88 78 ASN A O 1
ATOM 595 N N . ASN A 1 79 ? 20.600 18.382 -19.077 1.00 87.31 79 ASN A N 1
ATOM 596 C CA . ASN A 1 79 ? 21.951 18.423 -18.503 1.00 87.31 79 ASN A CA 1
ATOM 597 C C . ASN A 1 79 ? 22.005 18.156 -16.983 1.00 87.31 79 ASN A C 1
ATOM 599 O O . ASN A 1 79 ? 23.094 17.989 -16.440 1.00 87.31 79 ASN A O 1
ATOM 603 N N . THR A 1 80 ? 20.861 18.137 -16.288 1.00 88.06 80 THR A N 1
ATOM 604 C CA . THR A 1 80 ? 20.751 17.793 -14.860 1.00 88.06 80 THR A CA 1
ATOM 605 C C . THR A 1 80 ? 20.264 16.359 -14.635 1.00 88.06 80 THR A C 1
ATOM 607 O O . THR A 1 80 ? 19.994 15.985 -13.497 1.00 88.06 80 THR A O 1
ATOM 610 N N . GLY A 1 81 ? 20.128 15.551 -15.694 1.00 84.56 81 GLY A N 1
ATOM 611 C CA . GLY A 1 81 ? 19.648 14.169 -15.613 1.00 84.56 81 GLY A CA 1
ATOM 612 C C . GLY A 1 81 ? 18.138 14.042 -15.391 1.00 84.56 81 GLY A C 1
ATOM 613 O O . GLY A 1 81 ? 17.655 12.973 -15.028 1.00 84.56 81 GLY A O 1
ATOM 614 N N . THR A 1 82 ? 17.374 15.115 -15.590 1.00 87.44 82 THR A N 1
ATOM 615 C CA . THR A 1 82 ? 15.911 15.098 -15.497 1.00 87.44 82 THR A CA 1
ATOM 616 C C . THR A 1 82 ? 15.319 14.677 -16.831 1.00 87.44 82 THR A C 1
ATOM 618 O O . THR A 1 82 ? 15.718 15.198 -17.873 1.00 87.44 82 THR A O 1
ATOM 621 N N . LEU A 1 83 ? 14.354 13.757 -16.792 1.00 88.06 83 LEU A N 1
ATOM 622 C CA . LEU A 1 83 ? 13.648 13.300 -17.982 1.00 88.06 83 LEU A CA 1
ATOM 623 C C . LEU A 1 83 ? 12.947 14.483 -18.675 1.00 88.06 83 LEU A C 1
ATOM 625 O O . LEU A 1 83 ? 12.212 15.240 -18.038 1.00 88.06 83 LEU A O 1
ATOM 629 N N . THR A 1 84 ? 13.194 14.646 -19.970 1.00 85.56 84 THR A N 1
ATOM 630 C CA . THR A 1 84 ? 12.598 15.668 -20.831 1.00 85.56 84 THR A CA 1
ATOM 631 C C . THR A 1 84 ? 11.379 15.099 -21.557 1.00 85.56 84 THR A C 1
ATOM 633 O O . THR A 1 84 ? 11.320 13.920 -21.901 1.00 85.56 84 THR A O 1
ATOM 636 N N . GLY A 1 85 ? 10.387 15.956 -21.804 1.00 80.75 85 GLY A N 1
ATOM 637 C CA . GLY A 1 85 ? 9.140 15.567 -22.462 1.00 80.75 85 GLY A CA 1
ATOM 638 C C . GLY A 1 85 ? 8.047 15.106 -21.496 1.00 80.75 85 GLY A C 1
ATOM 639 O O . GLY A 1 85 ? 8.273 14.862 -20.312 1.00 80.75 85 GLY A O 1
ATOM 640 N N . LEU A 1 86 ? 6.821 15.044 -22.014 1.00 73.94 86 LEU A N 1
ATOM 641 C CA . LEU A 1 86 ? 5.671 14.556 -21.262 1.00 73.94 86 LEU A CA 1
A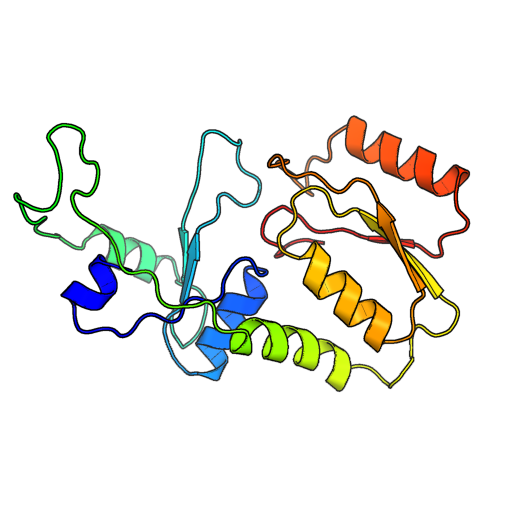TOM 642 C C . LEU A 1 86 ? 5.735 13.032 -21.179 1.00 73.94 86 LEU A C 1
ATOM 644 O O . LEU A 1 86 ? 5.855 12.350 -22.195 1.00 73.94 86 LEU A O 1
ATOM 648 N N . VAL A 1 87 ? 5.626 12.504 -19.964 1.00 77.88 87 VAL A N 1
ATOM 649 C CA . VAL A 1 87 ? 5.426 11.074 -19.740 1.00 77.88 87 VAL A CA 1
ATOM 650 C C . VAL A 1 87 ? 3.934 10.827 -19.661 1.00 77.88 87 VAL A C 1
ATOM 652 O O . VAL A 1 87 ? 3.285 11.282 -18.720 1.00 77.88 87 VAL A O 1
ATOM 655 N N . GLU A 1 88 ? 3.390 10.083 -20.619 1.00 82.38 88 GLU A N 1
ATOM 656 C CA . GLU A 1 88 ? 2.055 9.527 -20.442 1.00 82.38 88 GLU A CA 1
ATOM 657 C C . GLU A 1 88 ? 2.105 8.479 -19.330 1.00 82.38 88 GLU A C 1
ATOM 659 O O . GLU A 1 88 ? 2.784 7.450 -19.414 1.00 82.38 88 GLU A O 1
ATOM 664 N N . VAL A 1 89 ? 1.402 8.782 -18.245 1.00 85.06 89 VAL A N 1
ATOM 665 C CA . VAL A 1 89 ? 1.143 7.837 -17.170 1.00 85.06 89 VAL A CA 1
ATOM 666 C C . VAL A 1 89 ? -0.242 7.252 -17.438 1.00 85.06 89 VAL A C 1
ATOM 668 O O . VAL A 1 89 ? -1.206 8.016 -17.487 1.00 85.06 89 VAL A O 1
ATOM 671 N N . PRO A 1 90 ? -0.371 5.927 -17.631 1.00 91.44 90 PRO A N 1
ATOM 672 C CA . PRO A 1 90 ? -1.664 5.268 -17.708 1.00 91.44 90 PRO A CA 1
ATOM 673 C C . PRO A 1 90 ? -2.563 5.650 -16.539 1.00 91.44 90 PRO A C 1
ATOM 675 O O . PRO A 1 90 ? -2.092 5.850 -15.414 1.00 91.44 90 PRO A O 1
ATOM 678 N N . ASN A 1 91 ? -3.865 5.692 -16.808 1.00 95.56 91 ASN A N 1
ATOM 679 C CA . ASN A 1 91 ? -4.864 5.855 -15.762 1.00 95.56 91 ASN A CA 1
ATOM 680 C C . ASN A 1 91 ? -4.669 4.793 -14.677 1.00 95.56 91 ASN A C 1
ATOM 682 O O . ASN A 1 91 ? -4.290 3.656 -14.969 1.00 95.56 91 ASN A O 1
ATOM 686 N N . VAL A 1 92 ? -4.933 5.183 -13.432 1.00 97.00 92 VAL A N 1
ATOM 687 C CA . VAL A 1 92 ? -4.911 4.252 -12.305 1.00 97.00 92 VAL A CA 1
ATOM 688 C C . VAL A 1 92 ? -5.936 3.145 -12.560 1.00 97.00 92 VAL A C 1
ATOM 690 O O . VAL A 1 92 ? -7.099 3.436 -12.840 1.00 97.00 92 VAL A O 1
ATOM 693 N N . SER A 1 93 ? -5.495 1.891 -12.476 1.00 97.56 93 SER A N 1
ATOM 694 C CA . SER A 1 93 ? -6.374 0.728 -12.384 1.00 97.56 93 SER A CA 1
ATOM 695 C C . SER A 1 93 ? -6.605 0.382 -10.916 1.00 97.56 93 SER A C 1
ATOM 697 O O . SER A 1 93 ? -5.656 0.297 -10.135 1.00 97.56 93 SER A O 1
ATOM 699 N N . ASN A 1 94 ? -7.866 0.133 -10.566 1.00 97.75 94 ASN A N 1
ATOM 700 C CA . ASN A 1 94 ? -8.254 -0.322 -9.234 1.00 97.75 94 ASN A CA 1
ATOM 701 C C . ASN A 1 94 ? -8.133 -1.845 -9.064 1.00 97.75 94 ASN A C 1
ATOM 703 O O . ASN A 1 94 ? -8.334 -2.333 -7.961 1.00 97.75 94 ASN A O 1
ATOM 707 N N . ASP A 1 95 ? -7.754 -2.606 -10.097 1.00 98.19 95 ASP A N 1
ATOM 708 C CA . ASP A 1 95 ? -7.750 -4.077 -10.028 1.00 98.19 95 ASP A CA 1
ATOM 709 C C . ASP A 1 95 ? -6.860 -4.613 -8.891 1.00 98.19 95 ASP A C 1
ATOM 711 O O . ASP A 1 95 ? -7.227 -5.554 -8.189 1.00 98.19 95 ASP A O 1
ATOM 715 N N . ALA A 1 96 ? -5.693 -3.995 -8.674 1.00 98.19 96 ALA A N 1
ATOM 716 C CA . ALA A 1 96 ? -4.782 -4.363 -7.589 1.00 98.19 96 ALA A CA 1
ATOM 717 C C . ALA A 1 96 ? -5.335 -3.992 -6.203 1.00 98.19 96 ALA A C 1
ATOM 719 O O . ALA A 1 96 ? -5.182 -4.759 -5.252 1.00 98.19 96 ALA A O 1
ATOM 720 N N . HIS A 1 97 ? -5.993 -2.833 -6.103 1.00 98.38 97 HIS A N 1
ATOM 721 C CA . HIS A 1 97 ? -6.684 -2.389 -4.894 1.00 98.38 97 HIS A CA 1
ATOM 722 C C . HIS A 1 97 ? -7.805 -3.367 -4.525 1.00 98.38 97 HIS A C 1
ATOM 724 O O . HIS A 1 97 ? -7.830 -3.902 -3.417 1.00 98.38 97 HIS A O 1
ATOM 730 N N . ASP A 1 98 ? -8.697 -3.645 -5.474 1.00 98.50 98 ASP A N 1
ATOM 731 C CA . ASP A 1 98 ? -9.887 -4.461 -5.253 1.00 98.50 98 ASP A CA 1
ATOM 732 C C . ASP A 1 98 ? -9.502 -5.904 -4.925 1.00 98.50 98 ASP A C 1
ATOM 734 O O . ASP A 1 98 ? -10.007 -6.467 -3.954 1.00 98.50 98 ASP A O 1
ATOM 738 N N . LEU A 1 99 ? -8.518 -6.468 -5.638 1.00 98.56 99 LEU A N 1
ATOM 739 C CA . LEU A 1 99 ? -7.958 -7.785 -5.329 1.00 98.56 99 LEU A CA 1
ATOM 740 C C . LEU A 1 99 ? -7.404 -7.856 -3.899 1.00 98.56 99 LEU A C 1
ATOM 742 O O . LEU A 1 99 ? -7.586 -8.864 -3.209 1.00 98.56 99 LEU A O 1
ATOM 746 N N . TYR A 1 100 ? -6.715 -6.806 -3.450 1.00 98.50 100 TYR A N 1
ATOM 747 C CA . TYR A 1 100 ? -6.157 -6.755 -2.104 1.00 98.50 100 TYR A CA 1
ATOM 748 C C . TYR A 1 100 ? -7.248 -6.657 -1.037 1.00 98.50 100 TYR A C 1
ATOM 750 O O . TYR A 1 100 ? -7.204 -7.407 -0.067 1.00 98.50 100 TYR A O 1
ATOM 758 N N . VAL A 1 101 ? -8.261 -5.808 -1.228 1.00 98.56 101 VAL A N 1
ATOM 759 C CA . VAL A 1 101 ? -9.410 -5.703 -0.312 1.00 98.56 101 VAL A CA 1
ATOM 760 C C . VAL A 1 101 ? -10.165 -7.031 -0.234 1.00 98.56 101 VAL A C 1
ATOM 762 O O . VAL A 1 101 ? -10.410 -7.555 0.857 1.00 98.56 101 VAL A O 1
ATOM 765 N N . ASP A 1 102 ? -10.487 -7.611 -1.388 1.00 98.50 102 ASP A N 1
ATOM 766 C CA . ASP A 1 102 ? -11.248 -8.853 -1.484 1.00 98.50 102 ASP A CA 1
ATOM 767 C C . ASP A 1 102 ? -10.491 -10.043 -0.888 1.00 98.50 102 ASP A C 1
ATOM 769 O O . ASP A 1 102 ? -11.121 -10.938 -0.323 1.00 98.50 102 ASP A O 1
ATOM 773 N N . ARG A 1 103 ? -9.151 -10.048 -0.919 1.00 98.19 103 ARG A N 1
ATOM 774 C CA . ARG A 1 103 ? -8.343 -11.065 -0.227 1.00 98.19 103 ARG A CA 1
ATOM 775 C C . ARG A 1 103 ? -8.699 -11.168 1.256 1.00 98.19 103 ARG A C 1
ATOM 777 O O . ARG A 1 103 ? -8.809 -12.282 1.761 1.00 98.19 103 ARG A O 1
ATOM 784 N N . PHE A 1 104 ? -8.859 -10.044 1.956 1.00 98.38 104 PHE A N 1
ATOM 785 C CA . PHE A 1 104 ? -9.198 -10.055 3.383 1.00 98.38 104 PHE A CA 1
ATOM 786 C C . PHE A 1 104 ? -10.687 -10.305 3.599 1.00 98.38 104 PHE A C 1
ATOM 788 O O . PHE A 1 104 ? -11.054 -11.162 4.403 1.00 98.38 104 PHE A O 1
ATOM 795 N N . VAL A 1 105 ? -11.542 -9.599 2.854 1.00 98.38 105 VAL A N 1
ATOM 796 C CA . VAL A 1 105 ? -13.001 -9.687 3.014 1.00 98.38 105 VAL A CA 1
ATOM 797 C C . VAL A 1 105 ? -13.523 -11.095 2.718 1.00 98.38 105 VAL A C 1
ATOM 799 O O . VAL A 1 105 ? -14.415 -11.565 3.416 1.00 98.38 105 VAL A O 1
ATOM 802 N N . ASN A 1 106 ? -12.947 -11.794 1.736 1.00 98.19 106 ASN A N 1
ATOM 803 C CA . ASN A 1 106 ? -13.355 -13.158 1.389 1.00 98.19 106 ASN A CA 1
ATOM 804 C C . ASN A 1 106 ? -12.702 -14.235 2.268 1.00 98.19 106 ASN A C 1
ATOM 806 O O . ASN A 1 106 ? -13.162 -15.376 2.270 1.00 98.19 106 ASN A O 1
ATOM 810 N N . PHE A 1 107 ? -11.623 -13.908 2.985 1.00 98.44 107 PHE A N 1
ATOM 811 C CA . PHE A 1 107 ? -10.961 -14.848 3.889 1.00 98.44 107 PHE A CA 1
ATOM 812 C C . PHE A 1 107 ? -11.674 -14.944 5.242 1.00 98.44 107 PHE A C 1
ATOM 814 O O . PHE A 1 107 ? -11.839 -16.041 5.778 1.00 98.44 107 PHE A O 1
ATOM 821 N N . PHE A 1 108 ? -12.090 -13.809 5.807 1.00 98.38 108 PHE A N 1
ATOM 822 C CA . PHE A 1 108 ? -12.749 -13.776 7.110 1.00 98.38 108 PHE A CA 1
ATOM 823 C C . PHE A 1 108 ? -14.261 -14.035 7.012 1.00 98.38 108 PHE A C 1
ATOM 825 O O . PHE A 1 108 ? -14.882 -13.721 5.996 1.00 98.38 108 PHE A O 1
ATOM 832 N N . PRO A 1 109 ? -14.896 -14.569 8.077 1.00 98.25 109 PRO A N 1
ATOM 833 C CA . PRO A 1 109 ? -16.349 -14.656 8.134 1.00 98.25 109 PRO A CA 1
ATOM 834 C C . PRO A 1 109 ? -16.997 -13.271 7.970 1.00 98.25 109 PRO A C 1
ATOM 836 O O . PRO A 1 109 ? -16.492 -12.299 8.540 1.00 98.25 109 PRO A O 1
ATOM 839 N N . PRO A 1 110 ? -18.134 -13.167 7.259 1.00 97.12 110 PRO A N 1
ATOM 840 C CA . PRO A 1 110 ? -18.840 -11.902 7.108 1.00 97.12 110 PRO A CA 1
ATOM 841 C C . PRO A 1 110 ? -19.152 -11.254 8.458 1.00 97.12 110 PRO A C 1
ATOM 843 O O . PRO A 1 110 ? -19.611 -11.926 9.383 1.00 97.12 110 PRO A O 1
ATOM 846 N N . ALA A 1 111 ? -18.940 -9.939 8.543 1.00 97.44 111 ALA A N 1
ATOM 847 C CA . ALA A 1 111 ? -19.266 -9.125 9.711 1.00 97.44 111 ALA A CA 1
ATOM 848 C C . ALA A 1 111 ? -18.592 -9.585 11.029 1.00 97.44 111 ALA A C 1
ATOM 850 O O . ALA A 1 111 ? -19.121 -9.333 12.116 1.00 97.44 111 ALA A O 1
ATOM 851 N N . CYS A 1 112 ? -17.435 -10.256 10.959 1.00 98.50 112 CYS A N 1
ATOM 852 C CA . CYS A 1 112 ? -16.719 -10.779 12.129 1.00 98.50 112 CYS A CA 1
ATOM 853 C C . CYS A 1 112 ? -16.233 -9.700 13.114 1.00 98.50 112 CYS A C 1
ATOM 855 O O . CYS A 1 112 ? -15.936 -10.024 14.263 1.00 98.50 112 CYS A O 1
ATOM 857 N N . LEU A 1 113 ? -16.189 -8.434 12.692 1.00 98.62 113 LEU A N 1
ATOM 858 C CA . LEU A 1 113 ? -15.851 -7.279 13.523 1.00 98.62 113 LEU A CA 1
ATOM 859 C C . LEU A 1 113 ? -17.089 -6.479 13.966 1.00 98.62 113 LEU A C 1
ATOM 861 O O . LEU A 1 113 ? -16.956 -5.353 14.437 1.00 98.62 113 LEU A O 1
ATOM 865 N N . SER A 1 114 ? -18.296 -7.040 13.835 1.00 98.56 114 SER A N 1
ATOM 866 C CA . SER A 1 114 ? -19.531 -6.375 14.273 1.00 98.56 114 SER A CA 1
ATOM 867 C C . SER A 1 114 ? -19.459 -5.938 15.733 1.00 98.56 114 SER A C 1
ATOM 869 O O . SER A 1 114 ? -19.136 -6.728 16.621 1.00 98.56 114 SER A O 1
ATOM 871 N N . GLY A 1 115 ? -19.815 -4.678 15.978 1.00 98.19 115 GLY A N 1
ATOM 872 C CA . GLY A 1 115 ? -19.789 -4.080 17.313 1.00 98.19 115 GLY A CA 1
ATOM 873 C C . GLY A 1 115 ? -18.395 -3.676 17.793 1.00 98.19 115 GLY A C 1
ATOM 874 O O . GLY A 1 115 ? -18.272 -3.287 18.949 1.00 98.19 115 GLY A O 1
ATOM 875 N N . LYS A 1 116 ? -17.367 -3.763 16.936 1.00 98.56 116 LYS A N 1
ATOM 876 C CA . LYS A 1 116 ? -16.029 -3.244 17.223 1.00 98.56 116 LYS A CA 1
ATOM 877 C C . LYS A 1 116 ? -15.878 -1.805 16.762 1.00 98.56 116 LYS A C 1
ATOM 879 O O . LYS A 1 116 ? -16.270 -1.479 15.642 1.00 98.56 116 LYS A O 1
ATOM 884 N N . THR A 1 117 ? -15.265 -0.978 17.601 1.00 98.56 117 THR A N 1
ATOM 885 C CA . THR A 1 117 ? -14.865 0.389 17.256 1.00 98.56 117 THR A CA 1
ATOM 886 C C . THR A 1 117 ? -13.348 0.444 17.161 1.00 98.56 117 THR A C 1
ATOM 888 O O . THR A 1 117 ? -12.652 0.231 18.152 1.00 98.56 117 THR A O 1
ATOM 891 N N . ILE A 1 118 ? -12.829 0.716 15.966 1.00 98.75 118 ILE A N 1
ATOM 892 C CA . ILE A 1 118 ? -11.393 0.690 15.676 1.00 98.75 118 ILE A CA 1
ATOM 893 C C . ILE A 1 118 ? -10.928 2.103 15.331 1.00 98.75 118 ILE A C 1
ATOM 895 O O . ILE A 1 118 ? -11.445 2.724 14.401 1.00 98.75 118 ILE A O 1
ATOM 899 N N . GLY A 1 119 ? -9.928 2.596 16.058 1.00 98.62 119 GLY A N 1
ATOM 900 C CA . GLY A 1 119 ? -9.186 3.789 15.671 1.00 98.62 119 GLY A CA 1
ATOM 901 C C . GLY A 1 119 ? -8.178 3.439 14.578 1.00 98.62 119 GLY A C 1
ATOM 902 O O . GLY A 1 119 ? -7.346 2.555 14.763 1.00 98.62 119 GLY A O 1
ATOM 903 N N . LEU A 1 120 ? -8.227 4.116 13.437 1.00 98.62 120 LEU A N 1
ATOM 904 C CA . LEU A 1 120 ? -7.251 3.951 12.365 1.00 98.62 120 LEU A CA 1
ATOM 905 C C . LEU A 1 120 ? -6.343 5.177 12.331 1.00 98.62 120 LEU A C 1
ATOM 907 O O . LEU A 1 120 ? -6.762 6.235 11.865 1.00 98.62 120 LEU A O 1
ATOM 911 N N . TYR A 1 121 ? -5.108 5.042 12.817 1.00 98.31 121 TYR A N 1
ATOM 912 C CA . TYR A 1 121 ? -4.100 6.086 12.657 1.00 98.31 121 TYR A CA 1
ATOM 913 C C . TYR A 1 121 ? -3.592 6.077 11.217 1.00 98.31 121 TYR A C 1
ATOM 915 O O . TYR A 1 121 ? -2.881 5.165 10.800 1.00 98.31 121 TYR A O 1
ATOM 923 N N . GLU A 1 122 ? -4.000 7.080 10.447 1.00 98.25 122 GLU A N 1
ATOM 924 C CA . GLU A 1 122 ? -3.799 7.101 9.002 1.00 98.25 122 GLU A CA 1
ATOM 925 C C . GLU A 1 122 ? -2.457 7.700 8.586 1.00 98.25 122 GLU A C 1
ATOM 927 O O . GLU A 1 122 ? -1.871 7.223 7.614 1.00 98.25 122 GLU A O 1
ATOM 932 N N . HIS A 1 123 ? -2.012 8.765 9.275 1.00 96.50 123 HIS A N 1
ATOM 933 C CA . HIS A 1 123 ? -0.857 9.592 8.895 1.00 96.50 123 HIS A CA 1
ATOM 934 C C . HIS A 1 123 ? -0.772 9.769 7.372 1.00 96.50 123 HIS A C 1
ATOM 936 O O . HIS A 1 123 ? -1.740 10.223 6.750 1.00 96.50 123 HIS A O 1
ATOM 942 N N . SER A 1 124 ? 0.347 9.398 6.762 1.00 96.69 124 SER A N 1
ATOM 943 C CA . SER A 1 124 ? 0.552 9.350 5.318 1.00 96.69 124 SER A CA 1
ATOM 944 C C . SER A 1 124 ? 0.653 7.923 4.775 1.00 96.69 124 SER A C 1
ATOM 946 O O . SER A 1 124 ? 1.224 7.734 3.702 1.00 96.69 124 SER A O 1
ATOM 948 N N . SER A 1 125 ? 0.154 6.916 5.496 1.00 97.44 125 SER A N 1
ATOM 949 C CA . SER A 1 125 ? 0.209 5.539 5.016 1.00 97.44 125 SER A CA 1
ATOM 950 C C . SER A 1 125 ? -0.591 5.379 3.728 1.00 97.44 125 SER A C 1
ATOM 952 O O . SER A 1 125 ? -1.745 5.805 3.643 1.00 97.44 125 SER A O 1
ATOM 954 N N . VAL A 1 126 ? -0.031 4.668 2.752 1.00 97.12 126 VAL A N 1
ATOM 955 C CA . VAL A 1 126 ? -0.781 4.246 1.558 1.00 97.12 126 VAL A CA 1
ATOM 956 C C . VAL A 1 126 ? -1.859 3.196 1.872 1.00 97.12 126 VAL A C 1
ATOM 958 O O . VAL A 1 126 ? -2.756 2.975 1.062 1.00 97.12 126 VAL A O 1
ATOM 961 N N . SER A 1 127 ? -1.819 2.566 3.053 1.00 97.38 127 SER A N 1
ATOM 962 C CA . SER A 1 127 ? -2.818 1.586 3.501 1.00 97.38 127 SER A CA 1
ATOM 963 C C . SER A 1 127 ? -4.089 2.208 4.054 1.00 97.38 127 SER A C 1
ATOM 965 O O . SER A 1 127 ? -5.082 1.495 4.177 1.00 97.38 127 SER A O 1
ATOM 967 N N . ARG A 1 128 ? -4.080 3.499 4.412 1.00 97.50 128 ARG A N 1
ATOM 968 C CA . ARG A 1 128 ? -5.153 4.134 5.197 1.00 97.50 128 ARG A CA 1
ATOM 969 C C . ARG A 1 128 ? -6.549 3.929 4.605 1.00 97.50 128 ARG A C 1
ATOM 971 O O . ARG A 1 128 ? -7.472 3.544 5.315 1.00 97.50 128 ARG A O 1
ATOM 978 N N . ASP A 1 129 ? -6.690 4.091 3.294 1.00 97.25 129 ASP A N 1
ATOM 979 C CA . ASP A 1 129 ? -7.989 3.962 2.630 1.00 97.25 129 ASP A CA 1
ATOM 980 C C . ASP A 1 129 ? -8.380 2.480 2.440 1.00 97.25 129 ASP A C 1
ATOM 982 O O . ASP A 1 129 ? -9.519 2.098 2.714 1.00 97.25 129 ASP A O 1
ATOM 986 N N . CYS A 1 130 ? -7.420 1.615 2.078 1.00 96.88 130 CYS A N 1
ATOM 987 C CA . CYS A 1 130 ? -7.637 0.166 1.953 1.00 96.88 130 CYS A CA 1
ATOM 988 C C . CYS A 1 130 ? -8.045 -0.474 3.287 1.00 96.88 130 CYS A C 1
ATOM 990 O O . CYS A 1 130 ? -9.005 -1.239 3.341 1.00 96.88 130 CYS A O 1
ATOM 992 N N . LEU A 1 131 ? -7.322 -0.173 4.370 1.00 97.75 131 LEU A N 1
ATOM 993 C CA . LEU A 1 131 ? -7.574 -0.744 5.692 1.00 97.75 131 LEU A CA 1
ATOM 994 C C . LEU A 1 131 ? -8.919 -0.307 6.241 1.00 97.75 131 LEU A C 1
ATOM 996 O O . LEU A 1 131 ? -9.654 -1.149 6.755 1.00 97.75 131 LEU A O 1
ATOM 1000 N N . LYS A 1 132 ? -9.269 0.973 6.083 1.00 98.56 132 LYS A N 1
ATOM 1001 C CA . LYS A 1 132 ? -10.591 1.461 6.466 1.00 98.56 132 LYS A CA 1
ATOM 1002 C C . LYS A 1 132 ? -11.689 0.667 5.766 1.00 98.56 132 LYS A C 1
ATOM 1004 O O . LYS A 1 132 ? -12.546 0.099 6.437 1.00 98.56 132 LYS A O 1
ATOM 1009 N N . LEU A 1 133 ? -11.601 0.541 4.440 1.00 98.50 133 LEU A N 1
ATOM 1010 C CA . LEU A 1 133 ? -12.582 -0.198 3.649 1.00 98.50 133 LEU A CA 1
ATOM 1011 C C . LEU A 1 133 ? -12.660 -1.681 4.047 1.00 98.50 133 LEU A C 1
ATOM 1013 O O . LEU A 1 133 ? -13.758 -2.219 4.182 1.00 98.50 133 LEU A O 1
ATOM 1017 N N . ILE A 1 134 ? -11.520 -2.349 4.249 1.00 98.56 134 ILE A N 1
ATOM 1018 C CA . ILE A 1 134 ? -11.473 -3.757 4.676 1.00 98.56 134 ILE A CA 1
ATOM 1019 C C . ILE A 1 134 ? -12.183 -3.926 6.021 1.00 98.56 134 ILE A C 1
ATOM 1021 O O . ILE A 1 134 ? -13.060 -4.779 6.150 1.00 98.56 134 ILE A O 1
ATOM 1025 N N . LEU A 1 135 ? -11.832 -3.111 7.015 1.00 98.62 135 LEU A N 1
ATOM 1026 C CA . LEU A 1 135 ? -12.396 -3.202 8.359 1.00 98.62 135 LEU A CA 1
ATOM 1027 C C . LEU A 1 135 ? -13.899 -2.901 8.383 1.00 98.62 135 LEU A C 1
ATOM 1029 O O . LEU A 1 135 ? -14.657 -3.633 9.021 1.00 98.62 135 LEU A O 1
ATOM 1033 N N . GLU A 1 136 ? -14.341 -1.876 7.653 1.00 98.69 136 GLU A N 1
ATOM 1034 C CA . GLU A 1 136 ? -15.761 -1.533 7.523 1.00 98.69 136 GLU A CA 1
ATOM 1035 C C . GLU A 1 136 ? -16.544 -2.658 6.824 1.00 98.69 136 GLU A C 1
ATOM 1037 O O . GLU A 1 136 ? -17.608 -3.059 7.301 1.00 98.69 136 GLU A O 1
ATOM 1042 N N . ARG A 1 137 ? -16.002 -3.258 5.750 1.00 98.62 137 ARG A N 1
ATOM 1043 C CA . ARG A 1 137 ? -16.623 -4.423 5.082 1.00 98.62 137 ARG A CA 1
ATOM 1044 C C . ARG A 1 137 ? -16.663 -5.668 5.972 1.00 98.62 137 ARG A C 1
ATOM 1046 O O . ARG A 1 137 ? -17.544 -6.510 5.798 1.00 98.62 137 ARG A O 1
ATOM 1053 N N . LEU A 1 138 ? -15.751 -5.776 6.936 1.00 98.75 138 LEU A N 1
ATOM 1054 C CA . LEU A 1 138 ? -15.752 -6.814 7.969 1.00 98.75 138 LEU A CA 1
ATOM 1055 C C . LEU A 1 138 ? -16.640 -6.471 9.180 1.00 98.75 138 LEU A C 1
ATOM 1057 O O . LEU A 1 138 ? -16.740 -7.281 10.102 1.00 98.75 138 LEU A O 1
ATOM 1061 N N . GLY A 1 139 ? -17.341 -5.333 9.166 1.00 98.62 139 GLY A N 1
ATOM 1062 C CA . GLY A 1 139 ? -18.376 -4.966 10.138 1.00 98.62 139 GLY A CA 1
ATOM 1063 C C . GLY A 1 139 ? -17.925 -4.052 11.280 1.00 98.62 139 GLY A C 1
ATOM 1064 O O . GLY A 1 139 ? -18.725 -3.804 12.183 1.00 98.62 139 GLY A O 1
ATOM 1065 N N . ALA A 1 140 ? -16.685 -3.556 11.268 1.00 98.69 140 ALA A N 1
ATOM 1066 C CA . ALA A 1 140 ? -16.207 -2.611 12.276 1.00 98.69 140 ALA A CA 1
ATOM 1067 C C . ALA A 1 140 ? -16.732 -1.186 12.027 1.00 98.69 140 ALA A C 1
ATOM 1069 O O . ALA A 1 140 ? -16.930 -0.771 10.886 1.00 98.69 140 ALA A O 1
ATOM 1070 N N . SER A 1 141 ? -16.869 -0.403 13.097 1.00 98.50 141 SER A N 1
ATOM 1071 C CA . SER A 1 141 ? -16.947 1.058 13.032 1.00 98.50 141 SER A CA 1
ATOM 1072 C C . SER A 1 141 ? -15.531 1.628 13.073 1.00 98.50 141 SER A C 1
ATOM 1074 O O . SER A 1 141 ? -14.850 1.497 14.089 1.00 98.50 141 SER A O 1
ATOM 1076 N N . VAL A 1 142 ? -15.074 2.256 11.988 1.00 98.56 142 VAL A N 1
ATOM 1077 C CA . VAL A 1 142 ? -13.694 2.754 11.874 1.00 98.56 142 VAL A CA 1
ATOM 1078 C C . VAL A 1 142 ? -13.653 4.273 12.000 1.00 98.56 142 VAL A C 1
ATOM 1080 O O . VAL A 1 142 ? -14.300 4.991 11.237 1.00 98.56 142 VAL A O 1
ATOM 1083 N N . ILE A 1 143 ? -12.863 4.772 12.948 1.00 98.38 143 ILE A N 1
ATOM 1084 C CA . ILE A 1 143 ? -12.652 6.206 13.163 1.00 98.38 143 ILE A CA 1
ATOM 1085 C C . ILE A 1 143 ? -11.259 6.579 12.658 1.00 98.38 143 ILE A C 1
ATOM 1087 O O . ILE A 1 143 ? -10.254 6.063 13.138 1.00 98.38 143 ILE A O 1
ATOM 1091 N N . SER A 1 144 ? -11.213 7.480 11.677 1.00 98.25 144 SER A N 1
ATOM 1092 C CA . SER A 1 144 ? -9.977 8.006 11.092 1.00 98.25 144 SER A CA 1
ATOM 1093 C C . SER A 1 144 ? -9.277 8.961 12.060 1.00 98.25 144 SER A C 1
ATOM 1095 O O . SER A 1 144 ? -9.884 9.925 12.526 1.00 98.25 144 SER A O 1
ATOM 1097 N N . LEU A 1 145 ? -7.992 8.724 12.317 1.00 98.38 145 LEU A N 1
ATOM 1098 C CA . LEU A 1 145 ? -7.164 9.494 13.243 1.00 98.38 145 LEU A CA 1
ATOM 1099 C C . LEU A 1 145 ? -5.917 10.016 12.524 1.00 98.38 145 LEU A C 1
ATOM 1101 O O . LEU A 1 145 ? -5.271 9.293 11.767 1.00 98.38 145 LEU A O 1
ATOM 1105 N N . GLY A 1 146 ? -5.557 11.275 12.778 1.00 96.88 146 GLY A N 1
ATOM 1106 C CA . GLY A 1 146 ? -4.246 11.825 12.415 1.00 96.88 146 GLY A CA 1
ATOM 1107 C C . GLY A 1 146 ? -3.875 11.763 10.928 1.00 96.88 146 GLY A C 1
ATOM 1108 O O . GLY A 1 146 ? -2.702 11.569 10.623 1.00 96.88 146 GLY A O 1
ATOM 1109 N N . ARG A 1 147 ? -4.835 11.893 9.997 1.00 97.75 147 ARG A N 1
ATOM 1110 C CA . ARG A 1 147 ? -4.543 11.910 8.551 1.00 97.75 147 ARG A CA 1
ATOM 1111 C C . ARG A 1 147 ? -3.653 13.106 8.199 1.00 97.75 147 ARG A C 1
ATOM 1113 O O . ARG A 1 147 ? -3.934 14.231 8.604 1.00 97.75 147 ARG A O 1
ATOM 1120 N N . SER A 1 148 ? -2.609 12.853 7.416 1.00 96.06 148 SER A N 1
ATOM 1121 C CA . SER A 1 148 ? -1.644 13.852 6.955 1.00 96.06 148 SER A CA 1
ATOM 1122 C C . SER A 1 148 ? -1.488 13.799 5.435 1.00 96.06 148 SER A C 1
ATOM 1124 O O . SER A 1 148 ? -1.416 12.721 4.837 1.00 96.06 148 SER A O 1
ATOM 1126 N N . ASP A 1 149 ? -1.394 14.973 4.814 1.00 92.56 149 ASP A N 1
ATOM 1127 C CA . ASP A 1 149 ? -1.004 15.122 3.405 1.00 92.56 149 ASP A CA 1
ATOM 1128 C C . ASP A 1 149 ? 0.521 15.243 3.234 1.00 92.56 149 ASP A C 1
ATOM 1130 O O . ASP A 1 149 ? 1.031 15.181 2.118 1.00 92.56 149 ASP A O 1
ATOM 1134 N N . GLN A 1 150 ? 1.259 15.417 4.336 1.00 92.81 150 GLN A N 1
ATOM 1135 C CA . GLN A 1 150 ? 2.723 15.379 4.369 1.00 92.81 150 GLN A CA 1
ATOM 1136 C C . GLN A 1 150 ? 3.196 13.972 4.714 1.00 92.81 150 GLN A C 1
ATOM 1138 O O . GLN A 1 150 ? 2.605 13.339 5.592 1.00 92.81 150 GLN A O 1
ATOM 1143 N N . PHE A 1 151 ? 4.263 13.511 4.057 1.00 90.69 151 PHE A N 1
ATOM 1144 C CA . PHE A 1 151 ? 4.871 12.220 4.360 1.00 90.69 151 PHE A CA 1
ATOM 1145 C C . PHE A 1 151 ? 5.391 12.197 5.800 1.00 90.69 151 PHE A C 1
ATOM 1147 O O . PHE A 1 151 ? 6.090 13.107 6.241 1.00 90.69 151 PHE A O 1
ATOM 1154 N N . ILE A 1 152 ? 5.040 11.140 6.520 1.00 91.19 152 ILE A N 1
ATOM 1155 C CA . ILE A 1 152 ? 5.472 10.855 7.876 1.00 91.19 152 ILE A CA 1
ATOM 1156 C C . ILE A 1 152 ? 6.218 9.527 7.823 1.00 91.19 152 ILE A C 1
ATOM 1158 O O . ILE A 1 152 ? 5.626 8.477 7.575 1.00 91.19 152 ILE A O 1
ATOM 1162 N N . SER A 1 153 ? 7.529 9.586 8.050 1.00 90.50 153 SER A N 1
ATOM 1163 C CA . SER A 1 153 ? 8.357 8.388 8.151 1.00 90.50 153 SER A CA 1
ATOM 1164 C C . SER A 1 153 ? 8.058 7.681 9.473 1.00 90.50 153 SER A C 1
ATOM 1166 O O . SER A 1 153 ? 8.301 8.233 10.551 1.00 90.50 153 SER A O 1
ATOM 1168 N N . VAL A 1 154 ? 7.482 6.483 9.381 1.00 91.38 154 VAL A N 1
ATOM 1169 C CA . VAL A 1 154 ? 7.150 5.632 10.526 1.00 91.38 154 VAL A CA 1
ATOM 1170 C C . VAL A 1 154 ? 8.066 4.416 10.498 1.00 91.38 154 VAL A C 1
ATOM 1172 O O . VAL A 1 154 ? 7.959 3.573 9.612 1.00 91.38 154 VAL A O 1
ATOM 1175 N N . ASP A 1 155 ? 8.951 4.324 11.486 1.00 92.31 155 ASP A N 1
ATOM 1176 C CA . ASP A 1 155 ? 9.727 3.121 11.771 1.00 92.31 155 ASP A CA 1
ATOM 1177 C C . ASP A 1 155 ? 9.056 2.364 12.921 1.00 92.31 155 ASP A C 1
ATOM 1179 O O . ASP A 1 155 ? 9.068 2.810 14.072 1.00 92.31 155 ASP A O 1
ATOM 1183 N N . THR A 1 156 ? 8.459 1.212 12.614 1.00 92.25 156 THR A N 1
ATOM 1184 C CA . THR A 1 156 ? 7.748 0.390 13.604 1.00 92.25 156 THR A CA 1
ATOM 1185 C C . THR A 1 156 ? 8.673 -0.209 14.668 1.00 92.25 156 THR A C 1
ATOM 1187 O O . THR A 1 156 ? 8.201 -0.647 15.714 1.00 92.25 156 THR A O 1
ATOM 1190 N N . GLU A 1 157 ? 9.988 -0.223 14.432 1.00 91.81 157 GLU A N 1
ATOM 1191 C CA . GLU A 1 157 ? 11.008 -0.681 15.383 1.00 91.81 157 GLU A CA 1
ATOM 1192 C C . GLU A 1 157 ? 11.535 0.471 16.263 1.00 91.81 157 GLU A C 1
ATOM 1194 O O . GLU A 1 157 ? 12.184 0.229 17.284 1.00 91.81 157 GLU A O 1
ATOM 1199 N N . ALA A 1 158 ? 11.211 1.722 15.913 1.00 92.62 158 ALA A N 1
ATOM 1200 C CA . ALA A 1 158 ? 11.641 2.937 16.603 1.00 92.62 158 ALA A CA 1
ATOM 1201 C C . ALA A 1 158 ? 10.553 4.032 16.582 1.00 92.62 158 ALA A C 1
ATOM 1203 O O . ALA A 1 158 ? 10.789 5.162 16.148 1.00 92.62 158 ALA A O 1
ATOM 1204 N N . ILE A 1 159 ? 9.354 3.700 17.078 1.00 93.69 159 ILE A N 1
ATOM 1205 C CA . ILE A 1 159 ? 8.194 4.606 17.087 1.00 93.69 159 ILE A CA 1
ATOM 1206 C C . ILE A 1 159 ? 8.538 5.947 17.754 1.00 93.69 159 ILE A C 1
ATOM 1208 O O . ILE A 1 159 ? 9.098 5.999 18.856 1.00 93.69 159 ILE A O 1
ATOM 1212 N N . ARG A 1 160 ? 8.147 7.051 17.106 1.00 94.00 160 ARG A N 1
ATOM 1213 C CA . ARG A 1 160 ? 8.416 8.404 17.600 1.00 94.00 160 ARG A CA 1
ATOM 1214 C C . ARG A 1 160 ? 7.637 8.666 18.897 1.00 94.00 160 ARG A C 1
ATOM 1216 O O . ARG A 1 160 ? 6.473 8.273 19.002 1.00 94.00 160 ARG A O 1
ATOM 1223 N N . PRO A 1 161 ? 8.207 9.405 19.866 1.00 96.81 161 PRO A N 1
ATOM 1224 C CA . PRO A 1 161 ? 7.490 9.777 21.088 1.00 96.81 161 PRO A CA 1
ATOM 1225 C C . PRO A 1 161 ? 6.154 10.491 20.832 1.00 96.81 161 PRO A C 1
ATOM 1227 O O . PRO A 1 161 ? 5.212 10.316 21.600 1.00 96.81 161 PRO A O 1
ATOM 1230 N N . GLU A 1 162 ? 6.068 11.259 19.742 1.00 95.62 162 GLU A N 1
ATOM 1231 C CA . GLU A 1 162 ? 4.850 11.942 19.292 1.00 95.62 162 GLU A CA 1
ATOM 1232 C C . GLU A 1 162 ? 3.727 10.955 18.943 1.00 95.62 162 GLU A C 1
ATOM 1234 O O . GLU A 1 162 ? 2.611 11.114 19.429 1.00 95.62 162 GLU A O 1
ATOM 1239 N N . ASP A 1 163 ? 4.026 9.895 18.183 1.00 95.69 163 ASP A N 1
ATOM 1240 C CA . ASP A 1 163 ? 3.040 8.872 17.801 1.00 95.69 163 ASP A CA 1
ATOM 1241 C C . ASP A 1 163 ? 2.557 8.078 19.027 1.00 95.69 163 ASP A C 1
ATOM 1243 O O . ASP A 1 163 ? 1.370 7.776 19.157 1.00 95.69 163 ASP A O 1
ATOM 1247 N N . ILE A 1 164 ? 3.459 7.798 19.979 1.00 96.38 164 ILE A N 1
ATOM 1248 C CA . ILE A 1 164 ? 3.104 7.168 21.263 1.00 96.38 164 ILE A CA 1
ATOM 1249 C C . ILE A 1 164 ? 2.147 8.063 22.055 1.00 96.38 164 ILE A C 1
ATOM 1251 O O . ILE A 1 164 ? 1.211 7.563 22.683 1.00 96.38 164 ILE A O 1
ATOM 1255 N N . GLN A 1 165 ? 2.398 9.373 22.075 1.00 97.88 165 GLN A N 1
ATOM 1256 C CA . GLN A 1 165 ? 1.552 10.312 22.803 1.00 97.88 165 GLN A CA 1
ATOM 1257 C C . GLN A 1 165 ? 0.175 10.444 22.144 1.00 97.88 165 GLN A C 1
ATOM 1259 O O . GLN A 1 165 ? -0.824 10.326 22.847 1.00 97.88 165 GLN A O 1
ATOM 1264 N N . LEU A 1 166 ? 0.117 10.564 20.814 1.00 97.31 166 LEU A N 1
ATOM 1265 C CA . LEU A 1 166 ? -1.138 10.582 20.059 1.00 97.31 166 LEU A CA 1
ATOM 1266 C C . LEU A 1 166 ? -2.005 9.352 20.360 1.00 97.31 166 LEU A C 1
ATOM 1268 O O . LEU A 1 166 ? -3.184 9.492 20.676 1.00 97.31 166 LEU A O 1
ATOM 1272 N N . ALA A 1 167 ? -1.416 8.151 20.348 1.00 96.38 167 ALA A N 1
ATOM 1273 C CA . ALA A 1 167 ? -2.143 6.922 20.663 1.00 96.38 167 ALA A CA 1
ATOM 1274 C C . ALA A 1 167 ? -2.719 6.917 22.091 1.00 96.38 167 ALA A C 1
ATOM 1276 O O . ALA A 1 167 ? -3.839 6.451 22.300 1.00 96.38 167 ALA A O 1
ATOM 1277 N N . LYS A 1 168 ? -1.983 7.452 23.077 1.00 97.00 168 LYS A N 1
ATOM 1278 C CA . LYS A 1 168 ? -2.474 7.5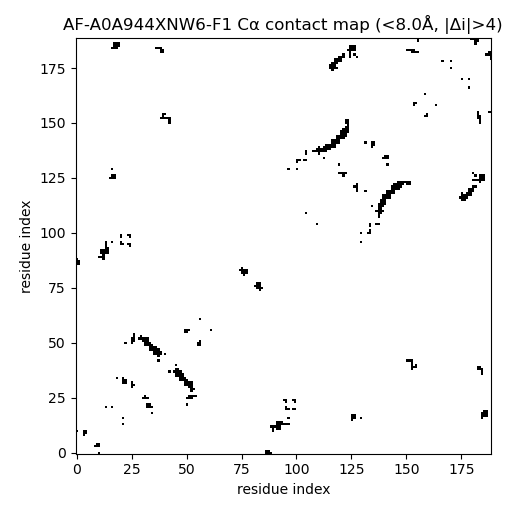89 24.460 1.00 97.00 168 LYS A CA 1
ATOM 1279 C C . LYS A 1 168 ? -3.618 8.587 24.561 1.00 97.00 168 LYS A C 1
ATOM 1281 O O . LYS A 1 168 ? -4.594 8.302 25.246 1.00 97.00 168 LYS A O 1
ATOM 1286 N N . ASP A 1 169 ? -3.491 9.728 23.894 1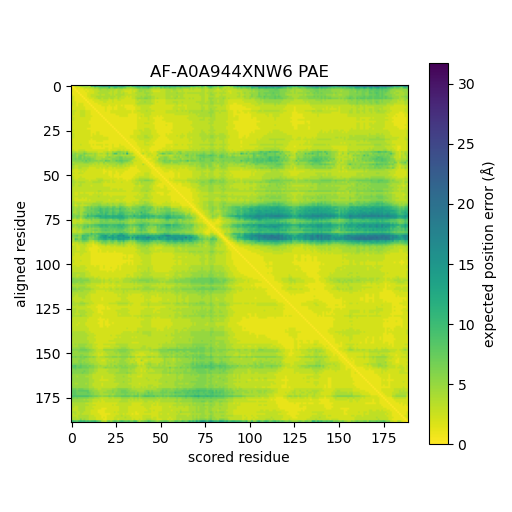.00 98.12 169 ASP A N 1
ATOM 1287 C CA . ASP A 1 169 ? -4.503 10.780 23.925 1.00 98.12 169 ASP A CA 1
ATOM 1288 C C . ASP A 1 169 ? -5.811 10.270 23.304 1.00 98.12 169 ASP A C 1
ATOM 1290 O O . ASP A 1 169 ? -6.871 10.373 23.921 1.00 98.12 169 ASP A O 1
ATOM 1294 N N . TRP A 1 170 ? -5.730 9.589 22.157 1.00 98.19 170 TRP A N 1
ATOM 1295 C CA . TRP A 1 170 ? -6.889 8.962 21.520 1.00 98.19 170 TRP A CA 1
ATOM 1296 C C . TRP A 1 170 ? -7.509 7.841 22.357 1.00 98.19 170 TRP A C 1
ATOM 1298 O O . TRP A 1 170 ? -8.730 7.732 22.399 1.00 98.19 170 TRP A O 1
ATOM 1308 N N . ALA A 1 171 ? -6.704 7.036 23.056 1.00 95.38 171 ALA A N 1
ATOM 1309 C CA . ALA A 1 171 ? -7.214 5.989 23.945 1.00 95.38 171 ALA A CA 1
ATOM 1310 C C . ALA A 1 171 ? -7.930 6.540 25.196 1.00 95.38 171 ALA A C 1
ATOM 1312 O O . ALA A 1 171 ? -8.673 5.809 25.846 1.00 95.38 171 ALA A O 1
ATOM 1313 N N . ILE A 1 172 ? -7.690 7.805 25.562 1.00 95.75 172 ILE A N 1
ATOM 1314 C CA . ILE A 1 172 ? -8.417 8.500 26.634 1.00 95.75 172 ILE A CA 1
ATOM 1315 C C . ILE A 1 172 ? -9.684 9.162 26.083 1.00 95.75 172 ILE A C 1
ATOM 1317 O O . ILE A 1 172 ? -10.719 9.156 26.747 1.00 95.75 172 ILE A O 1
ATOM 1321 N N . GLU A 1 173 ? -9.592 9.768 24.897 1.00 96.25 173 GLU A N 1
ATOM 1322 C CA . GLU A 1 173 ? -10.692 10.502 24.266 1.00 96.25 173 GLU A CA 1
ATOM 1323 C C . GLU A 1 173 ? -11.807 9.575 23.758 1.00 96.25 173 GLU A C 1
ATOM 1325 O O . GLU A 1 173 ? -12.987 9.925 23.846 1.00 96.25 173 GLU A O 1
ATOM 1330 N N . PHE A 1 174 ? -11.451 8.389 23.262 1.00 95.19 174 PHE A N 1
ATOM 1331 C CA . PHE A 1 174 ? -12.372 7.460 22.614 1.00 95.19 174 PHE A CA 1
ATOM 1332 C C . PHE A 1 174 ? -12.345 6.071 23.261 1.00 95.19 174 PHE A C 1
ATOM 1334 O O . PHE A 1 174 ? -11.302 5.576 23.681 1.00 95.19 174 PHE A O 1
ATOM 1341 N N . ASP A 1 175 ? -13.498 5.400 23.261 1.00 94.56 175 ASP A N 1
ATOM 1342 C CA . ASP A 1 175 ? -13.644 4.007 23.706 1.00 94.56 175 ASP A CA 1
ATOM 1343 C C . ASP A 1 175 ? -13.385 3.041 22.534 1.00 94.56 175 ASP A C 1
ATOM 1345 O O . ASP A 1 175 ? -14.304 2.455 21.957 1.00 94.56 175 ASP A O 1
ATOM 1349 N N . PHE A 1 176 ? -12.125 2.960 22.101 1.00 97.62 176 PHE A N 1
ATOM 1350 C CA . PHE A 1 176 ? -11.704 2.045 21.037 1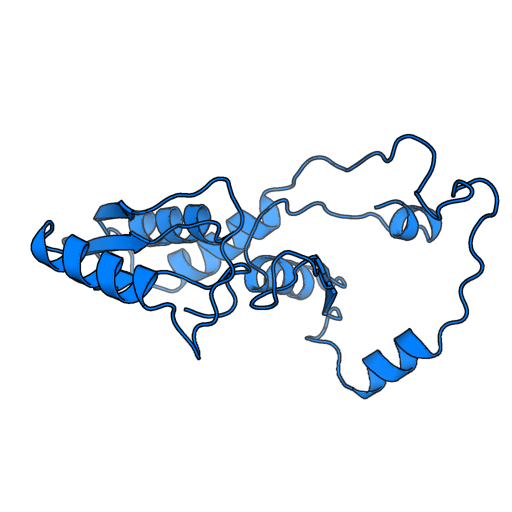.00 97.62 176 PHE A CA 1
ATOM 1351 C C . PHE A 1 176 ? -11.428 0.636 21.572 1.00 97.62 176 PHE A C 1
ATOM 1353 O O . PHE A 1 176 ? -10.762 0.472 22.592 1.00 97.62 176 PHE A O 1
ATOM 1360 N N . ASP A 1 177 ? -11.820 -0.396 20.818 1.00 98.19 177 ASP A N 1
ATOM 1361 C CA . ASP A 1 177 ? -11.342 -1.765 21.054 1.00 98.19 177 ASP A CA 1
ATOM 1362 C C . ASP A 1 177 ? -9.838 -1.883 20.758 1.00 98.19 177 ASP A C 1
ATOM 1364 O O . ASP A 1 177 ? -9.117 -2.631 21.421 1.00 98.19 177 ASP A O 1
ATOM 1368 N N . CYS A 1 178 ? -9.362 -1.161 19.738 1.00 97.62 178 CYS A N 1
ATOM 1369 C CA . CYS A 1 178 ? -7.949 -1.025 19.407 1.00 97.62 178 CYS A CA 1
ATOM 1370 C C . CYS A 1 178 ? -7.687 0.203 18.524 1.00 97.62 178 CYS A C 1
ATOM 1372 O O . CYS A 1 178 ? -8.589 0.726 17.864 1.00 97.62 178 CYS A O 1
ATOM 1374 N N . ILE A 1 179 ? -6.421 0.623 18.488 1.00 98.06 179 ILE A N 1
ATOM 1375 C CA . ILE A 1 179 ? -5.890 1.544 17.483 1.00 98.06 179 ILE A CA 1
ATOM 1376 C C . ILE A 1 179 ? -4.943 0.744 16.593 1.00 98.06 179 ILE A C 1
ATOM 1378 O O . ILE A 1 179 ? -4.094 0.014 17.107 1.00 98.06 179 ILE A O 1
ATOM 1382 N N . ILE A 1 180 ? -5.091 0.869 15.277 1.00 97.88 180 ILE A N 1
ATOM 1383 C CA . ILE A 1 180 ? -4.216 0.227 14.295 1.00 97.88 180 ILE A CA 1
ATOM 1384 C C . ILE A 1 180 ? -3.620 1.257 13.337 1.00 97.88 180 ILE A C 1
ATOM 1386 O O . ILE A 1 180 ? -4.168 2.346 13.151 1.00 97.88 180 ILE A O 1
ATOM 1390 N N . SER A 1 181 ? -2.511 0.895 12.705 1.00 97.81 181 SER A N 1
ATOM 1391 C CA . SER A 1 181 ? -1.881 1.656 11.632 1.00 97.81 181 SER A CA 1
ATOM 1392 C C . SER A 1 181 ? -1.070 0.702 10.751 1.00 97.81 181 SER A C 1
ATOM 1394 O O . SER A 1 181 ? -1.188 -0.516 10.881 1.00 97.81 181 SER A O 1
ATOM 1396 N N . THR A 1 182 ? -0.284 1.269 9.846 1.00 97.75 182 THR A N 1
ATOM 1397 C CA . THR A 1 182 ? 0.872 0.617 9.229 1.00 97.75 182 THR A CA 1
ATOM 1398 C C . THR A 1 182 ? 1.984 1.648 9.074 1.00 97.75 182 THR A C 1
ATOM 1400 O O . THR A 1 182 ? 1.757 2.843 9.279 1.00 97.75 182 THR A O 1
ATOM 1403 N N . ASP A 1 183 ? 3.159 1.229 8.625 1.00 95.56 183 ASP A N 1
ATOM 1404 C CA . ASP A 1 183 ? 4.169 2.158 8.127 1.00 95.56 183 ASP A CA 1
ATOM 1405 C C . ASP A 1 183 ? 3.755 2.832 6.796 1.00 95.56 183 ASP A C 1
ATOM 1407 O O . ASP A 1 183 ? 2.604 2.739 6.332 1.00 95.56 183 ASP A O 1
ATOM 1411 N N . GLY A 1 184 ? 4.691 3.583 6.207 1.00 95.00 184 GLY A N 1
ATOM 1412 C CA . GLY A 1 184 ? 4.442 4.417 5.032 1.00 95.00 184 GLY A CA 1
ATOM 1413 C C . GLY A 1 184 ? 3.952 3.630 3.817 1.00 95.00 184 GLY A C 1
ATOM 1414 O O . GLY A 1 184 ? 3.017 4.076 3.150 1.00 95.00 184 GLY A O 1
ATOM 1415 N N . ASP A 1 185 ? 4.537 2.459 3.543 1.00 96.50 185 ASP A N 1
ATOM 1416 C CA . ASP A 1 185 ? 4.197 1.634 2.380 1.00 96.50 185 ASP A CA 1
ATOM 1417 C C . ASP A 1 185 ? 3.323 0.416 2.684 1.00 96.50 185 ASP A C 1
ATOM 1419 O O . ASP A 1 185 ? 2.908 -0.285 1.758 1.00 96.50 185 ASP A O 1
ATOM 1423 N N . GLY A 1 186 ? 2.975 0.203 3.952 1.00 96.19 186 GLY A N 1
ATOM 1424 C CA . GLY A 1 186 ? 1.928 -0.731 4.330 1.00 96.19 186 GLY A CA 1
ATOM 1425 C C . GLY A 1 186 ? 2.363 -2.186 4.390 1.00 96.19 186 GLY A C 1
ATOM 1426 O O . GLY A 1 186 ? 1.505 -3.064 4.286 1.00 96.19 186 GLY A O 1
ATOM 1427 N N . ASP A 1 187 ? 3.665 -2.455 4.508 1.00 94.94 187 ASP A N 1
ATOM 1428 C CA . ASP A 1 187 ? 4.180 -3.815 4.694 1.00 94.94 187 ASP A CA 1
ATOM 1429 C C . ASP A 1 187 ? 4.370 -4.188 6.175 1.00 94.94 187 ASP A C 1
ATOM 1431 O O . ASP A 1 187 ? 4.464 -5.379 6.490 1.00 94.94 187 ASP A O 1
ATOM 1435 N N . ARG A 1 188 ? 4.326 -3.205 7.088 1.00 94.94 188 ARG A N 1
ATOM 1436 C CA . ARG A 1 188 ? 4.398 -3.407 8.544 1.00 94.94 188 ARG A CA 1
ATOM 1437 C C . ARG A 1 188 ? 3.167 -2.841 9.262 1.00 94.94 188 ARG A C 1
ATOM 1439 O O . ARG A 1 188 ? 2.796 -1.709 8.959 1.00 94.94 188 ARG A O 1
ATOM 1446 N N . PRO A 1 189 ? 2.544 -3.586 10.195 1.00 87.06 189 PRO A N 1
ATOM 1447 C CA . PRO A 1 189 ? 1.485 -3.072 11.067 1.00 87.06 189 PRO A CA 1
ATOM 1448 C C . PRO A 1 189 ? 2.016 -2.147 12.173 1.00 87.06 189 PRO A C 1
ATOM 1450 O O . PRO A 1 189 ? 3.203 -2.287 12.548 1.00 87.06 189 PRO A O 1
#

Solvent-accessible surface area (backbone atoms only — not comparable to full-atom values): 10838 Å² total; per-residue (Å²): 99,66,75,43,49,76,70,74,43,85,78,81,34,57,68,82,53,21,48,58,26,52,46,51,39,16,44,73,71,60,34,66,30,72,41,83,44,40,47,53,46,63,88,93,54,70,43,71,49,57,30,45,36,89,41,71,63,49,76,68,48,54,54,54,60,71,67,58,84,80,86,77,66,77,84,44,37,47,101,85,72,45,76,52,77,88,78,81,70,63,71,68,42,59,65,33,54,51,54,45,39,46,55,54,54,72,68,48,66,83,44,73,35,55,90,38,35,34,36,35,50,24,38,40,25,33,31,40,67,56,52,49,53,35,42,43,68,26,33,27,50,72,44,86,34,71,72,41,96,57,87,53,68,38,34,83,93,64,68,52,71,65,62,57,48,51,54,52,53,48,61,70,77,40,91,52,81,46,76,47,54,46,26,28,36,36,80,43,103

Foldseek 3Di:
DVVCVVVVHDDAAQDLAFPVLQVVVLLVVLHKGKDWAPFQDDPVDIDIFIAHNNGGDDPVVVVVVVPDDDDDDPVQADPVRDGDDDDDDDDHDCPSLVVVLCVLLVVDDFLCCAPAEEEEAEDQASCRVSVCSSNVRNHYRYDYPNYYPDDDRADPVDGDPVVVVSLVVCVVV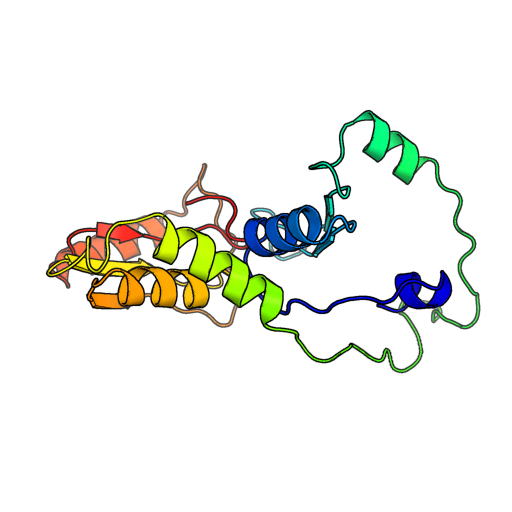DVHPYYDYATRRRPGD

Radius of gyration: 19.41 Å; Cα contacts (8 Å, |Δi|>4): 290; chains: 1; bounding box: 45×34×53 Å